Protein AF-A0A3N5Y5K2-F1 (afdb_monomer)

Nearest PDB structures (foldseek):
  6ek8-assembly1_A  TM=1.911E-01  e=9.505E+00  Yersinia enterocolitica

Structure (mmCIF, N/CA/C/O backbone):
data_AF-A0A3N5Y5K2-F1
#
_entry.id   AF-A0A3N5Y5K2-F1
#
loop_
_atom_site.group_PDB
_atom_site.id
_atom_site.type_symbol
_atom_site.label_atom_id
_atom_site.label_alt_id
_atom_site.label_comp_id
_atom_site.label_asym_id
_atom_site.label_entity_id
_atom_site.label_seq_id
_atom_site.pdbx_PDB_ins_code
_atom_site.Cartn_x
_atom_site.Cartn_y
_atom_site.Cartn_z
_atom_site.occupancy
_atom_site.B_iso_or_equiv
_atom_site.auth_seq_id
_atom_site.auth_comp_id
_atom_site.auth_asym_id
_atom_site.auth_atom_id
_atom_site.pdbx_PDB_model_num
ATOM 1 N N . MET A 1 1 ? -14.346 -7.721 27.752 1.00 44.91 1 MET A N 1
ATOM 2 C CA . MET A 1 1 ? -15.231 -6.910 26.892 1.00 44.91 1 MET A CA 1
ATOM 3 C C . MET A 1 1 ? -14.423 -5.708 26.443 1.00 44.91 1 MET A C 1
ATOM 5 O O . MET A 1 1 ? -14.146 -4.860 27.272 1.00 44.91 1 MET A O 1
ATOM 9 N N . ALA A 1 2 ? -13.922 -5.696 25.207 1.00 53.50 2 ALA A N 1
ATOM 10 C CA . ALA A 1 2 ? -13.273 -4.501 24.673 1.00 53.50 2 ALA A CA 1
ATOM 11 C C . ALA A 1 2 ? -14.379 -3.522 24.269 1.00 53.50 2 ALA A C 1
ATOM 13 O O . ALA A 1 2 ? -15.251 -3.900 23.482 1.00 53.50 2 ALA A O 1
ATOM 14 N N . ASP A 1 3 ? -14.374 -2.317 24.837 1.00 63.34 3 ASP A N 1
ATOM 15 C CA . ASP A 1 3 ? -15.337 -1.277 24.486 1.00 63.34 3 ASP A CA 1
ATOM 16 C C . ASP A 1 3 ? -15.335 -1.061 22.972 1.00 63.34 3 ASP A C 1
ATOM 18 O O . ASP A 1 3 ? -14.293 -0.821 22.352 1.00 63.34 3 ASP A O 1
ATOM 22 N N . ARG A 1 4 ? -16.514 -1.186 22.354 1.00 74.06 4 ARG A N 1
ATOM 23 C CA . ARG A 1 4 ? -16.678 -0.887 20.932 1.00 74.06 4 ARG A CA 1
ATOM 24 C C . ARG A 1 4 ? -16.347 0.589 20.727 1.00 74.06 4 ARG A C 1
ATOM 26 O O . ARG A 1 4 ? -16.956 1.454 21.353 1.00 74.06 4 ARG A O 1
ATOM 33 N N . PHE A 1 5 ? -15.392 0.883 19.845 1.00 83.69 5 PHE A N 1
ATOM 34 C CA . PHE A 1 5 ? -15.130 2.259 19.437 1.00 83.69 5 PHE A CA 1
ATOM 35 C C . PHE A 1 5 ? -16.410 2.878 18.879 1.00 83.69 5 PHE A C 1
ATOM 37 O O . PHE A 1 5 ? -17.128 2.235 18.106 1.00 83.69 5 PHE A O 1
ATOM 44 N N . SER A 1 6 ? -16.663 4.144 19.215 1.00 94.12 6 SER A N 1
ATOM 45 C CA . SER A 1 6 ? -17.678 4.904 18.493 1.00 94.12 6 SER A CA 1
ATOM 46 C C . SER A 1 6 ? -17.302 4.984 17.001 1.00 94.12 6 SER A C 1
ATOM 48 O O . SER A 1 6 ? -16.109 5.044 16.678 1.00 94.12 6 SER A O 1
ATOM 50 N N . PRO A 1 7 ? -18.286 5.018 16.083 1.00 94.81 7 PRO A N 1
ATOM 51 C CA . PRO A 1 7 ? -18.058 5.174 14.642 1.00 94.81 7 PRO A CA 1
ATOM 52 C C . PRO A 1 7 ? -17.068 6.289 14.290 1.00 94.81 7 PRO A C 1
ATOM 54 O O . PRO A 1 7 ? -16.103 6.060 13.564 1.00 94.81 7 PRO A O 1
ATOM 57 N N . ALA A 1 8 ? -17.247 7.471 14.885 1.00 95.88 8 ALA A N 1
ATOM 58 C CA . ALA A 1 8 ? -16.375 8.618 14.658 1.00 95.88 8 ALA A CA 1
ATOM 59 C C . ALA A 1 8 ? -14.926 8.355 15.099 1.00 95.88 8 ALA A C 1
ATOM 61 O O . ALA A 1 8 ? -13.989 8.720 14.393 1.00 95.88 8 ALA A O 1
ATOM 62 N N . LYS A 1 9 ? -14.726 7.676 16.237 1.00 95.19 9 LYS A N 1
ATOM 63 C CA . LYS A 1 9 ? -13.387 7.339 16.736 1.00 95.19 9 LYS A CA 1
ATOM 64 C C . LYS A 1 9 ? -12.699 6.308 15.838 1.00 95.19 9 LYS A C 1
ATOM 66 O O . LYS A 1 9 ? -11.509 6.450 15.575 1.00 95.19 9 LYS A O 1
ATOM 71 N N . ALA A 1 10 ? -13.431 5.309 15.344 1.00 95.38 10 ALA A N 1
ATOM 72 C CA . ALA A 1 10 ? -12.884 4.300 14.437 1.00 95.38 10 ALA A CA 1
ATOM 73 C C . ALA A 1 10 ? -12.431 4.908 13.098 1.00 95.38 10 ALA A C 1
ATOM 75 O O . ALA A 1 10 ? -11.315 4.646 12.645 1.00 95.38 10 ALA A O 1
ATOM 76 N N . ILE A 1 11 ? -13.265 5.768 12.506 1.00 95.50 11 ILE A N 1
ATOM 77 C CA . ILE A 1 11 ? -12.933 6.506 11.280 1.00 95.50 11 ILE A CA 1
ATOM 78 C C . ILE A 1 11 ? -11.746 7.440 11.532 1.00 95.50 11 ILE A C 1
ATOM 80 O O . ILE A 1 11 ? -10.772 7.404 10.785 1.00 95.50 11 ILE A O 1
ATOM 84 N N . GLY A 1 12 ? -11.789 8.219 12.617 1.00 96.88 12 GLY A N 1
ATOM 85 C CA . GLY A 1 12 ? -10.739 9.173 12.966 1.00 96.88 12 GLY A CA 1
ATOM 86 C C . GLY A 1 12 ? -9.365 8.520 13.107 1.00 96.88 12 GLY A C 1
ATOM 87 O O . GLY A 1 12 ? -8.403 9.000 12.516 1.00 96.88 12 GLY A O 1
ATOM 88 N N . TRP A 1 13 ? -9.269 7.388 13.812 1.00 97.12 13 TRP A N 1
ATOM 89 C CA . TRP A 1 13 ? -8.002 6.659 13.935 1.00 97.12 13 TRP A CA 1
ATOM 90 C C . TRP A 1 13 ? -7.542 6.012 12.632 1.00 97.12 13 TRP A C 1
ATOM 92 O O . TRP A 1 13 ? -6.341 5.973 12.380 1.00 97.12 13 TRP A O 1
ATOM 102 N N . SER A 1 14 ? -8.471 5.547 11.795 1.00 96.75 14 SER A N 1
ATOM 103 C CA . SER A 1 14 ? -8.143 4.980 10.483 1.00 96.75 14 SER A CA 1
ATOM 104 C C . SER A 1 14 ? -7.543 6.039 9.556 1.00 96.75 14 SER A C 1
ATOM 106 O O . SER A 1 14 ? -6.484 5.820 8.975 1.00 96.75 14 SER A O 1
ATOM 108 N N . ILE A 1 15 ? -8.167 7.220 9.489 1.00 96.88 15 ILE A N 1
ATOM 109 C CA . ILE A 1 15 ? -7.663 8.361 8.713 1.00 96.88 15 ILE A CA 1
ATOM 110 C C . ILE A 1 15 ? -6.326 8.841 9.281 1.00 96.88 15 ILE A C 1
ATOM 112 O O . ILE A 1 15 ? -5.367 8.998 8.530 1.00 96.88 15 ILE A O 1
ATOM 116 N N . ALA A 1 16 ? -6.241 9.039 10.601 1.00 98.00 16 ALA A N 1
ATOM 117 C CA . ALA A 1 16 ? -5.016 9.496 11.249 1.00 98.00 16 ALA A CA 1
ATOM 118 C C . ALA A 1 16 ? -3.846 8.547 10.969 1.00 98.00 16 ALA A C 1
ATOM 120 O O . ALA A 1 16 ? -2.759 9.007 10.637 1.00 98.00 16 ALA A O 1
ATOM 121 N N . PHE A 1 17 ? -4.073 7.233 11.044 1.00 98.19 17 PHE A N 1
ATOM 122 C CA . PHE A 1 17 ? -3.065 6.232 10.716 1.00 98.19 17 PHE A CA 1
ATOM 123 C C . PHE A 1 17 ? -2.548 6.390 9.281 1.00 98.19 17 PHE A C 1
ATOM 125 O O . PHE A 1 17 ? -1.343 6.531 9.090 1.00 98.19 17 PHE A O 1
ATOM 132 N N . VAL A 1 18 ? -3.443 6.424 8.287 1.00 97.38 18 VAL A N 1
ATOM 133 C CA . VAL A 1 18 ? -3.057 6.534 6.870 1.00 97.38 18 VAL A CA 1
ATOM 134 C C . VAL A 1 18 ? -2.307 7.837 6.603 1.00 97.38 18 VAL A C 1
ATOM 136 O O . VAL A 1 18 ? -1.222 7.816 6.028 1.00 97.38 18 VAL A O 1
ATOM 139 N N . VAL A 1 19 ? -2.837 8.970 7.071 1.00 98.00 19 VAL A N 1
ATOM 140 C CA . VAL A 1 19 ? -2.217 10.287 6.866 1.00 98.00 19 VAL A CA 1
ATOM 141 C C . VAL A 1 19 ? -0.825 10.341 7.489 1.00 98.00 19 VAL A C 1
ATOM 143 O O . VAL A 1 19 ? 0.121 10.772 6.834 1.00 98.00 19 VAL A O 1
ATOM 146 N N . LEU A 1 20 ? -0.671 9.877 8.731 1.00 98.44 20 LEU A N 1
ATOM 147 C CA . LEU A 1 20 ? 0.618 9.899 9.421 1.00 98.44 20 LEU A CA 1
ATOM 148 C C . LEU A 1 20 ? 1.650 8.996 8.741 1.00 98.44 20 LEU A C 1
ATOM 150 O O . LEU A 1 20 ? 2.805 9.400 8.594 1.00 98.44 20 LEU A O 1
ATOM 154 N N . VAL A 1 21 ? 1.235 7.812 8.279 1.00 98.44 21 VAL A N 1
ATOM 155 C CA . VAL A 1 21 ? 2.097 6.927 7.487 1.00 98.44 21 VAL A CA 1
ATOM 156 C C . VAL A 1 21 ? 2.556 7.624 6.211 1.00 98.44 21 VAL A C 1
ATOM 158 O O . VAL A 1 21 ? 3.757 7.643 5.949 1.00 98.44 21 VAL A O 1
ATOM 161 N N . LEU A 1 22 ? 1.643 8.205 5.428 1.00 97.75 22 LEU A N 1
ATOM 162 C CA . LEU A 1 22 ? 1.981 8.849 4.154 1.00 97.75 22 LEU A CA 1
ATOM 163 C C . LEU A 1 22 ? 2.903 10.058 4.351 1.00 97.75 22 LEU A C 1
ATOM 165 O O . LEU A 1 22 ? 3.886 10.205 3.625 1.00 97.75 22 LEU A O 1
ATOM 169 N N . VAL A 1 23 ? 2.641 10.885 5.367 1.00 98.44 23 VAL A N 1
ATOM 170 C CA . VAL A 1 23 ? 3.494 12.033 5.709 1.00 98.44 23 VAL A CA 1
ATOM 171 C C . VAL A 1 23 ? 4.902 11.570 6.072 1.00 98.44 23 VAL A C 1
ATOM 173 O O . VAL A 1 23 ? 5.873 12.066 5.503 1.00 98.44 23 VAL A O 1
ATOM 176 N N . LEU A 1 24 ? 5.037 10.600 6.981 1.00 98.62 24 LEU A N 1
ATOM 177 C CA . LEU A 1 24 ? 6.354 10.110 7.387 1.00 98.62 24 LEU A CA 1
ATOM 178 C C . LEU A 1 24 ? 7.086 9.407 6.237 1.00 98.62 24 LEU A C 1
ATOM 180 O O . LEU A 1 24 ? 8.290 9.592 6.081 1.00 98.62 24 LEU A O 1
ATOM 184 N N . THR A 1 25 ? 6.358 8.675 5.392 1.00 98.44 25 THR A N 1
ATOM 185 C CA . THR A 1 25 ? 6.900 8.052 4.177 1.00 98.44 25 THR A CA 1
ATOM 186 C C . THR A 1 25 ? 7.506 9.105 3.261 1.00 98.44 25 THR A C 1
ATOM 188 O O . THR A 1 25 ? 8.655 8.962 2.850 1.00 98.44 25 THR A O 1
ATOM 191 N N . GLY A 1 26 ? 6.770 10.191 2.997 1.00 97.88 26 GLY A N 1
ATOM 192 C CA . GLY A 1 26 ? 7.252 11.313 2.197 1.00 97.88 26 GLY A CA 1
ATOM 193 C C . GLY A 1 26 ? 8.500 11.959 2.798 1.00 97.88 26 GLY A C 1
ATOM 194 O O . GLY A 1 26 ? 9.469 12.188 2.080 1.00 97.88 26 GLY A O 1
ATOM 195 N N . LEU A 1 27 ? 8.522 12.182 4.116 1.00 98.44 27 LEU A N 1
ATOM 196 C CA . LEU A 1 27 ? 9.682 12.750 4.814 1.00 98.44 27 LEU A CA 1
ATOM 197 C C . LEU A 1 27 ? 10.920 11.847 4.726 1.00 98.44 27 LEU A C 1
ATOM 199 O O . LEU A 1 27 ? 12.007 12.336 4.420 1.00 98.44 27 LEU A O 1
ATOM 203 N N . ILE A 1 28 ? 10.767 10.541 4.960 1.00 98.50 28 ILE A N 1
ATOM 204 C CA . ILE A 1 28 ? 11.867 9.569 4.880 1.00 98.50 28 ILE A CA 1
ATOM 205 C C . ILE A 1 28 ? 12.372 9.464 3.439 1.00 98.50 28 ILE A C 1
ATOM 207 O O . ILE A 1 28 ? 13.570 9.611 3.200 1.00 98.50 28 ILE A O 1
ATOM 211 N N . ALA A 1 29 ? 11.478 9.240 2.474 1.00 98.12 29 ALA A N 1
ATOM 212 C CA . ALA A 1 29 ? 11.850 9.077 1.072 1.00 98.12 29 ALA A CA 1
ATOM 213 C C . ALA A 1 29 ? 12.530 10.339 0.524 1.00 98.12 29 ALA A C 1
ATOM 215 O O . ALA A 1 29 ? 13.581 10.243 -0.107 1.00 98.12 29 ALA A O 1
ATOM 216 N N . PHE A 1 30 ? 11.990 11.525 0.821 1.00 98.25 30 PHE A N 1
ATOM 217 C CA . PHE A 1 30 ? 12.588 12.796 0.418 1.00 98.25 30 PHE A CA 1
ATOM 218 C C . PHE A 1 30 ? 13.944 13.034 1.088 1.00 98.25 30 PHE A C 1
ATOM 220 O O . PHE A 1 30 ? 14.910 13.380 0.409 1.00 98.25 30 PHE A O 1
ATOM 227 N N . GLY A 1 31 ? 14.046 12.792 2.399 1.00 98.06 31 GLY A N 1
ATOM 228 C CA . GLY A 1 31 ? 15.297 12.929 3.145 1.00 98.06 31 GLY A CA 1
ATOM 229 C C . GLY A 1 31 ? 16.409 12.016 2.622 1.00 98.06 31 GLY A C 1
ATOM 230 O O . GLY A 1 31 ? 17.560 12.438 2.554 1.00 98.06 31 GLY A O 1
ATOM 231 N N . LEU A 1 32 ? 16.066 10.797 2.194 1.00 97.81 32 LEU A N 1
ATOM 232 C CA . LEU A 1 32 ? 17.011 9.843 1.602 1.00 97.81 32 LEU A CA 1
ATOM 233 C C . LEU A 1 32 ? 17.334 10.146 0.131 1.00 97.81 32 LEU A C 1
ATOM 235 O O . LEU A 1 32 ? 18.457 9.905 -0.306 1.00 97.81 32 LEU A O 1
ATOM 239 N N . ALA A 1 33 ? 16.391 10.700 -0.635 1.00 97.44 33 ALA A N 1
ATOM 240 C CA . ALA A 1 33 ? 16.610 11.082 -2.031 1.00 97.44 33 ALA A CA 1
ATOM 241 C C . ALA A 1 33 ? 17.476 12.346 -2.175 1.00 97.44 33 ALA A C 1
ATOM 243 O O . ALA A 1 33 ? 18.210 12.495 -3.156 1.00 97.44 33 ALA A O 1
ATOM 244 N N . LEU A 1 34 ? 17.418 13.260 -1.205 1.00 98.06 34 LEU A N 1
ATOM 245 C CA . LEU A 1 34 ? 18.146 14.528 -1.235 1.00 98.06 34 LEU A CA 1
ATOM 246 C C . LEU A 1 34 ? 19.675 14.377 -1.399 1.00 98.06 34 LEU A C 1
ATOM 248 O O . LEU A 1 34 ? 20.213 14.995 -2.319 1.00 98.06 34 LEU A O 1
ATOM 252 N N . PRO A 1 35 ? 20.397 13.559 -0.604 1.00 97.31 35 PRO A N 1
ATOM 253 C CA . PRO A 1 35 ? 21.842 13.390 -0.778 1.00 97.31 35 PRO A CA 1
ATOM 254 C C . PRO A 1 35 ? 22.222 12.689 -2.090 1.00 97.31 35 PRO A C 1
ATOM 256 O O . PRO A 1 35 ? 23.316 12.910 -2.596 1.00 97.31 35 PRO A O 1
ATOM 259 N N . VAL A 1 36 ? 21.331 11.867 -2.656 1.00 95.00 36 VAL A N 1
ATOM 260 C CA . VAL A 1 36 ? 21.580 11.134 -3.910 1.00 95.00 36 VAL A CA 1
ATOM 261 C C . VAL A 1 36 ? 21.420 12.040 -5.131 1.00 95.00 36 VAL A C 1
ATOM 263 O O . VAL A 1 36 ? 22.155 11.917 -6.105 1.00 95.00 36 VAL A O 1
ATOM 266 N N . THR A 1 37 ? 20.454 12.956 -5.083 1.00 96.44 37 THR A N 1
ATOM 267 C CA . THR A 1 37 ? 20.098 13.828 -6.215 1.00 96.44 37 THR A CA 1
ATOM 268 C C . THR A 1 37 ? 20.720 15.225 -6.141 1.00 96.44 37 THR A C 1
ATOM 270 O O . THR A 1 37 ? 20.710 15.957 -7.129 1.00 96.44 37 THR A O 1
ATOM 273 N N . GLY A 1 38 ? 21.251 15.619 -4.980 1.00 96.62 38 GLY A N 1
ATOM 274 C CA . GLY A 1 38 ? 21.980 16.872 -4.772 1.00 96.62 38 GLY A CA 1
ATOM 275 C C . GLY A 1 38 ? 21.113 18.132 -4.651 1.00 96.62 38 GLY A C 1
ATOM 276 O O . GLY A 1 38 ? 21.640 19.195 -4.333 1.00 96.62 38 GLY A O 1
ATOM 277 N N . SER A 1 39 ? 19.795 18.056 -4.873 1.00 97.69 39 SER A N 1
ATOM 278 C CA . SER A 1 39 ? 18.886 19.194 -4.679 1.00 97.69 39 SER A CA 1
ATOM 279 C C . SER A 1 39 ? 17.450 18.761 -4.389 1.00 97.69 39 SER A C 1
ATOM 281 O O . SER A 1 39 ? 17.013 17.689 -4.799 1.00 97.69 39 SER A O 1
ATOM 283 N N . ALA A 1 40 ? 16.685 19.630 -3.723 1.00 97.50 40 ALA A N 1
ATOM 284 C CA . ALA A 1 40 ? 15.278 19.384 -3.403 1.00 97.50 40 ALA A CA 1
ATOM 285 C C . ALA A 1 40 ? 14.403 19.181 -4.654 1.00 97.50 40 ALA A C 1
ATOM 287 O O . ALA A 1 40 ? 13.561 18.284 -4.686 1.00 97.50 40 ALA A O 1
ATOM 288 N N . ALA A 1 41 ? 14.625 19.989 -5.697 1.00 97.62 41 ALA A N 1
ATOM 289 C CA . ALA A 1 41 ? 13.880 19.889 -6.950 1.00 97.62 41 ALA A CA 1
ATOM 290 C C . ALA A 1 41 ? 14.167 18.563 -7.674 1.00 97.62 41 ALA A C 1
ATOM 292 O O . ALA A 1 41 ? 13.237 17.891 -8.117 1.00 97.62 41 ALA A O 1
ATOM 293 N N . ALA A 1 42 ? 15.438 18.148 -7.732 1.00 97.12 42 ALA A N 1
ATOM 294 C CA . ALA A 1 42 ? 15.820 16.873 -8.333 1.00 97.12 42 ALA A CA 1
ATOM 295 C C . ALA A 1 42 ? 15.301 15.673 -7.524 1.00 97.12 42 ALA A C 1
ATOM 297 O O . ALA A 1 42 ? 14.800 14.722 -8.118 1.00 97.12 42 ALA A O 1
ATOM 298 N N . ALA A 1 43 ? 15.345 15.735 -6.188 1.00 97.38 43 ALA A N 1
ATOM 299 C CA . ALA A 1 43 ? 14.792 14.700 -5.314 1.00 97.38 43 ALA A CA 1
ATOM 300 C C . ALA A 1 43 ? 13.289 14.509 -5.550 1.00 97.38 43 ALA A C 1
ATOM 302 O O . ALA A 1 43 ? 12.827 13.386 -5.742 1.00 97.38 43 ALA A O 1
ATOM 303 N N . SER A 1 44 ? 12.532 15.610 -5.581 1.00 97.12 44 SER A N 1
ATOM 304 C CA . SER A 1 44 ? 11.092 15.580 -5.843 1.00 97.12 44 SER 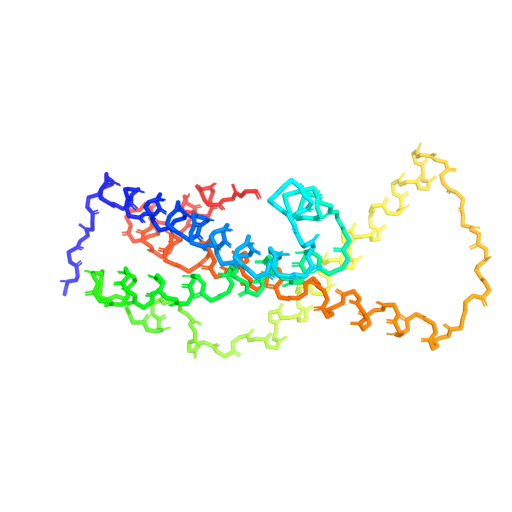A CA 1
ATOM 305 C C . SER A 1 44 ? 10.778 15.042 -7.240 1.00 97.12 44 SER A C 1
ATOM 307 O O . SER A 1 44 ? 9.913 14.178 -7.367 1.00 97.12 44 SER A O 1
ATOM 309 N N . GLY A 1 45 ? 11.502 15.494 -8.270 1.00 97.38 45 GLY A N 1
ATOM 310 C CA . GLY A 1 45 ? 11.325 15.002 -9.637 1.00 97.38 45 GLY A CA 1
ATOM 311 C C . GLY A 1 45 ? 11.643 13.512 -9.778 1.00 97.38 45 GLY A C 1
ATOM 312 O O . GLY A 1 45 ? 10.892 12.780 -10.415 1.00 97.38 45 GLY A O 1
ATOM 313 N N . TRP A 1 46 ? 12.715 13.042 -9.136 1.00 97.12 46 TRP A N 1
ATOM 314 C CA . TRP A 1 46 ? 13.100 11.631 -9.144 1.00 97.12 46 TRP A CA 1
ATOM 315 C C . TRP A 1 46 ? 12.071 10.750 -8.424 1.00 97.12 46 TRP A C 1
ATOM 317 O O . TRP A 1 46 ? 11.676 9.720 -8.965 1.00 97.12 46 TRP A O 1
ATOM 327 N N . LEU A 1 47 ? 11.579 11.174 -7.253 1.00 97.00 47 LEU A N 1
ATOM 328 C CA . LEU A 1 47 ? 10.534 10.461 -6.506 1.00 97.00 47 LEU A CA 1
ATOM 329 C C . LEU A 1 47 ? 9.186 10.415 -7.238 1.00 97.00 47 LEU A C 1
ATOM 331 O O . LEU A 1 47 ? 8.444 9.451 -7.073 1.00 97.00 47 LEU A O 1
ATOM 335 N N . GLY A 1 48 ? 8.879 11.427 -8.054 1.00 95.44 48 GLY A N 1
ATOM 336 C CA . GLY A 1 48 ? 7.683 11.443 -8.900 1.00 95.44 48 GLY A CA 1
ATOM 337 C C . GLY A 1 48 ? 7.747 10.487 -10.098 1.00 95.44 48 GLY A C 1
ATOM 338 O O . GLY A 1 48 ? 6.741 10.297 -10.777 1.00 95.44 48 GLY A O 1
ATOM 339 N N . GLY A 1 49 ? 8.910 9.893 -10.379 1.00 92.88 49 GLY A N 1
ATOM 340 C CA . GLY A 1 49 ? 9.077 8.916 -11.450 1.00 92.88 49 GLY A CA 1
ATOM 341 C C . GLY A 1 49 ? 8.582 7.515 -11.074 1.00 92.88 49 GLY A C 1
ATOM 342 O O . GLY A 1 49 ? 8.630 7.104 -9.919 1.00 92.88 49 GLY A O 1
ATOM 343 N N . SER A 1 50 ? 8.190 6.730 -12.079 1.00 89.31 50 SER A N 1
ATOM 344 C CA . SER A 1 50 ? 7.771 5.323 -11.942 1.00 89.31 50 SER A CA 1
ATOM 345 C C . SER A 1 50 ? 8.925 4.315 -12.085 1.00 89.31 50 SER A C 1
ATOM 347 O O . SER A 1 50 ? 8.708 3.132 -12.341 1.00 89.31 50 SER A O 1
ATOM 349 N N . GLY A 1 51 ? 10.172 4.778 -11.951 1.00 93.31 51 GLY A N 1
ATOM 350 C CA . GLY A 1 51 ? 11.352 3.925 -12.073 1.00 93.31 51 GLY A CA 1
ATOM 351 C C . GLY A 1 51 ? 11.522 2.957 -10.887 1.00 93.31 51 GLY A C 1
ATOM 352 O O . GLY A 1 51 ? 11.036 3.239 -9.789 1.00 93.31 51 GLY A O 1
ATOM 353 N N . PRO A 1 52 ? 12.289 1.860 -11.048 1.00 93.56 52 PRO A N 1
ATOM 354 C CA . PRO A 1 52 ? 12.515 0.876 -9.983 1.00 93.56 52 PRO A CA 1
ATOM 355 C C . PRO A 1 52 ? 13.080 1.468 -8.685 1.00 93.56 52 PRO A C 1
ATOM 357 O O . PRO A 1 52 ? 12.640 1.109 -7.597 1.00 93.56 52 PRO A O 1
ATOM 360 N N . GLY A 1 53 ? 14.041 2.395 -8.796 1.00 95.19 53 GLY A N 1
ATOM 361 C CA . GLY A 1 53 ? 14.686 3.041 -7.647 1.00 95.19 53 GLY A CA 1
ATOM 362 C C . GLY A 1 53 ? 13.709 3.849 -6.780 1.00 95.19 53 GLY A C 1
ATOM 363 O O . GLY A 1 53 ? 13.583 3.547 -5.591 1.00 95.19 53 GLY A O 1
ATOM 364 N N . PRO A 1 54 ? 12.989 4.834 -7.354 1.00 95.44 54 PRO A N 1
ATOM 365 C CA . PRO A 1 54 ? 11.951 5.581 -6.647 1.00 95.44 54 PRO A CA 1
ATOM 366 C C . PRO A 1 54 ? 10.873 4.698 -6.017 1.00 95.44 54 PRO A C 1
ATOM 368 O O . PRO A 1 54 ? 10.502 4.930 -4.867 1.00 95.44 54 PRO A O 1
ATOM 371 N N . VAL A 1 55 ? 10.384 3.683 -6.740 1.00 95.69 55 VAL A N 1
ATOM 372 C CA . VAL A 1 55 ? 9.340 2.772 -6.243 1.00 95.69 55 VAL A CA 1
ATOM 373 C C . VAL A 1 55 ? 9.843 1.978 -5.042 1.00 95.69 55 VAL A C 1
ATOM 375 O O . VAL A 1 55 ? 9.164 1.920 -4.016 1.00 95.69 55 VAL A O 1
ATOM 378 N N . LEU A 1 56 ? 11.050 1.413 -5.127 1.00 96.38 56 LEU A N 1
ATOM 379 C CA . LEU A 1 56 ? 11.628 0.636 -4.035 1.00 96.38 56 LEU A CA 1
ATOM 380 C C . LEU A 1 56 ? 11.861 1.504 -2.794 1.00 96.38 56 LEU A C 1
ATOM 382 O O . LEU A 1 56 ? 11.487 1.104 -1.693 1.00 96.38 56 LEU A O 1
ATOM 386 N N . LEU A 1 57 ? 12.418 2.710 -2.956 1.00 97.06 57 LEU A N 1
ATOM 387 C CA . LEU A 1 57 ? 12.641 3.621 -1.832 1.00 97.06 57 LEU A CA 1
ATOM 388 C C . LEU A 1 57 ? 11.327 4.008 -1.146 1.00 97.06 57 LEU A C 1
ATOM 390 O O . LEU A 1 57 ? 11.237 3.935 0.079 1.00 97.06 57 LEU A O 1
ATOM 394 N N . GLN A 1 58 ? 10.310 4.392 -1.922 1.00 97.25 58 GLN A N 1
ATOM 395 C CA . GLN A 1 58 ? 8.997 4.761 -1.388 1.00 97.25 58 GLN A CA 1
ATOM 396 C C . GLN A 1 58 ? 8.338 3.587 -0.663 1.00 97.25 58 GLN A C 1
ATOM 398 O O . GLN A 1 58 ? 7.830 3.756 0.442 1.00 97.25 58 GLN A O 1
ATOM 403 N N . SER A 1 59 ? 8.428 2.384 -1.228 1.00 96.94 59 SER A N 1
ATOM 404 C CA . SER A 1 59 ? 7.874 1.171 -0.624 1.00 96.94 59 SER A CA 1
ATOM 405 C C . SER A 1 59 ? 8.548 0.833 0.705 1.00 96.94 59 SER A C 1
ATOM 407 O O . SER A 1 59 ? 7.873 0.552 1.693 1.00 96.94 59 SER A O 1
ATOM 409 N N . LEU A 1 60 ? 9.880 0.917 0.773 1.00 97.88 60 LEU A N 1
ATOM 410 C CA . LEU A 1 60 ? 10.630 0.680 2.010 1.00 97.88 60 LEU A CA 1
ATOM 411 C C . LEU A 1 60 ? 10.344 1.757 3.065 1.00 97.88 60 LEU A C 1
ATOM 413 O O . LEU A 1 60 ? 10.127 1.430 4.233 1.00 97.88 60 LEU A O 1
ATOM 417 N N . ALA A 1 61 ? 10.284 3.030 2.668 1.00 98.19 61 ALA A N 1
ATOM 418 C CA . ALA A 1 61 ? 9.896 4.123 3.557 1.00 98.19 61 ALA A CA 1
ATOM 419 C C . ALA A 1 61 ? 8.466 3.937 4.097 1.00 98.19 61 ALA A C 1
ATOM 421 O O . ALA A 1 61 ? 8.212 4.195 5.279 1.00 98.19 61 ALA A O 1
ATOM 422 N N . MET A 1 62 ? 7.552 3.426 3.267 1.00 98.31 62 MET A N 1
ATOM 423 C CA . MET A 1 62 ? 6.179 3.120 3.660 1.00 98.31 62 MET A CA 1
ATOM 424 C C . MET A 1 62 ? 6.111 1.934 4.617 1.00 98.31 62 MET A C 1
ATOM 426 O O . MET A 1 62 ? 5.400 2.012 5.617 1.00 98.31 62 MET A O 1
ATOM 430 N N . LEU A 1 63 ? 6.898 0.875 4.404 1.00 98.00 63 LEU A N 1
ATOM 431 C CA . LEU A 1 63 ? 7.016 -0.241 5.353 1.00 98.00 63 LEU A CA 1
ATOM 432 C C . LEU A 1 63 ? 7.540 0.216 6.719 1.00 98.00 63 LEU A C 1
ATOM 434 O O . LEU A 1 63 ? 6.996 -0.167 7.752 1.00 98.00 63 LEU A O 1
ATOM 438 N N . LEU A 1 64 ? 8.561 1.074 6.748 1.00 98.25 64 LEU A N 1
ATOM 439 C CA . LEU A 1 64 ? 9.088 1.621 8.002 1.00 98.25 64 LEU A CA 1
ATOM 440 C C . LEU A 1 64 ? 8.045 2.482 8.725 1.00 98.25 64 LEU A C 1
ATOM 442 O O . LEU A 1 64 ? 7.833 2.333 9.931 1.00 98.25 64 LEU A O 1
ATOM 446 N N . SER A 1 65 ? 7.356 3.348 7.982 1.00 98.44 65 SER A N 1
ATOM 447 C CA . SER A 1 65 ? 6.326 4.235 8.527 1.00 98.44 65 SER A CA 1
ATOM 448 C C . SER A 1 65 ? 5.121 3.450 9.047 1.00 98.44 65 SER A C 1
ATOM 450 O O . SER A 1 65 ? 4.661 3.678 10.168 1.00 98.44 65 SER A O 1
ATOM 452 N N . THR A 1 66 ? 4.634 2.477 8.274 1.00 97.50 66 THR A N 1
ATOM 453 C CA . THR A 1 66 ? 3.541 1.587 8.687 1.00 97.50 66 THR A CA 1
ATOM 454 C C . THR A 1 66 ? 3.921 0.742 9.893 1.00 97.50 66 THR A C 1
ATOM 456 O O . THR A 1 66 ? 3.104 0.621 10.804 1.00 97.50 66 THR A O 1
ATOM 459 N N . ALA A 1 67 ? 5.140 0.201 9.969 1.00 96.94 67 ALA A N 1
ATOM 460 C CA . ALA A 1 67 ? 5.604 -0.546 11.137 1.00 96.94 67 ALA A CA 1
ATOM 461 C C . ALA A 1 67 ? 5.585 0.324 12.404 1.00 96.94 67 ALA A C 1
ATOM 463 O O . ALA A 1 67 ? 5.033 -0.087 13.431 1.00 96.94 67 ALA A O 1
ATOM 464 N N . LEU A 1 68 ? 6.109 1.552 12.316 1.00 98.31 68 LEU A N 1
ATOM 465 C CA . LEU A 1 68 ? 6.121 2.499 13.430 1.00 98.31 68 LEU A CA 1
ATOM 466 C C . LEU A 1 68 ? 4.703 2.837 13.904 1.00 98.31 68 LEU A C 1
ATOM 468 O O . LEU A 1 68 ? 4.412 2.726 15.096 1.00 98.31 68 LEU A O 1
ATOM 472 N N . PHE A 1 69 ? 3.805 3.225 12.996 1.00 98.31 69 PHE A N 1
ATOM 473 C CA . PHE A 1 69 ? 2.444 3.608 13.378 1.00 98.31 69 PHE A CA 1
ATOM 474 C C . PHE A 1 69 ? 1.563 2.412 13.736 1.00 98.31 69 PHE A C 1
ATOM 476 O O . PHE A 1 69 ? 0.645 2.558 14.543 1.00 98.31 69 PHE A O 1
ATOM 483 N N . THR A 1 70 ? 1.854 1.214 13.229 1.00 97.62 70 THR A N 1
ATOM 484 C CA . THR A 1 70 ? 1.186 -0.016 13.681 1.00 97.62 70 THR A CA 1
ATOM 485 C C . THR A 1 70 ? 1.531 -0.287 15.136 1.00 97.62 70 THR A C 1
ATOM 487 O O . THR A 1 70 ? 0.641 -0.559 15.943 1.00 97.62 70 THR A O 1
ATOM 490 N N . TRP A 1 71 ? 2.804 -0.143 15.506 1.00 97.88 71 TRP A N 1
ATOM 491 C CA . TRP A 1 71 ? 3.226 -0.245 16.896 1.00 97.88 71 TRP A CA 1
ATOM 492 C C . TRP A 1 71 ? 2.627 0.876 17.758 1.00 97.88 71 TRP A C 1
ATOM 494 O O . TRP A 1 71 ? 2.023 0.599 18.794 1.00 97.88 71 TRP A O 1
ATOM 504 N N . LEU A 1 72 ? 2.741 2.135 17.331 1.00 98.25 72 LEU A N 1
ATOM 505 C CA . LEU A 1 72 ? 2.312 3.287 18.126 1.00 98.25 72 LEU A CA 1
ATOM 506 C C . LEU A 1 72 ? 0.785 3.379 18.236 1.00 98.25 72 LEU A C 1
ATOM 508 O O . LEU A 1 72 ? 0.232 3.335 19.329 1.00 98.25 72 LEU A O 1
ATOM 512 N N . ILE A 1 73 ? 0.079 3.496 17.115 1.00 97.62 73 ILE A N 1
ATOM 513 C CA . ILE A 1 73 ? -1.376 3.674 17.117 1.00 97.62 73 ILE A CA 1
ATOM 514 C C . ILE A 1 73 ? -2.056 2.334 17.379 1.00 97.62 73 ILE A C 1
ATOM 516 O O . ILE A 1 73 ? -2.852 2.222 18.307 1.00 97.62 73 ILE A O 1
ATOM 520 N N . GLY A 1 74 ? -1.717 1.305 16.601 1.00 96.62 74 GLY A N 1
ATOM 521 C CA . GLY A 1 74 ? -2.351 -0.007 16.714 1.00 96.62 74 GLY A CA 1
ATOM 522 C C . GLY A 1 74 ? -2.130 -0.639 18.087 1.00 96.62 74 GLY A C 1
ATOM 523 O O . GLY A 1 74 ? -3.091 -0.911 18.803 1.00 96.62 74 GLY A O 1
ATOM 524 N N . MET A 1 75 ? -0.874 -0.846 18.484 1.00 96.50 75 MET A N 1
ATOM 525 C CA . MET A 1 75 ? -0.572 -1.597 19.707 1.00 96.50 75 MET A CA 1
ATOM 526 C C . MET A 1 75 ? -0.584 -0.731 20.970 1.00 96.50 75 MET A C 1
ATOM 528 O O . MET A 1 75 ? -1.146 -1.155 21.978 1.00 96.50 75 MET A O 1
ATOM 532 N N . ARG A 1 76 ? 0.024 0.466 20.960 1.00 97.50 76 ARG A N 1
ATOM 533 C CA . ARG A 1 76 ? 0.132 1.293 22.180 1.00 97.50 76 ARG A CA 1
ATOM 534 C C . ARG A 1 76 ? -1.131 2.089 22.486 1.00 97.50 76 ARG A C 1
ATOM 536 O O . ARG A 1 76 ? -1.537 2.115 23.642 1.00 97.50 76 ARG A O 1
ATOM 543 N N . VAL A 1 77 ? -1.744 2.728 21.491 1.00 96.81 77 VAL A N 1
ATOM 544 C CA . VAL A 1 77 ? -2.926 3.583 21.712 1.00 96.81 77 VAL A CA 1
ATOM 545 C C . VAL A 1 77 ? -4.227 2.780 21.691 1.00 96.81 77 VAL A C 1
ATOM 547 O O . VAL A 1 77 ? -5.076 2.964 22.560 1.00 96.81 77 VAL A O 1
ATOM 550 N N . LEU A 1 78 ? -4.400 1.891 20.709 1.00 95.12 78 LEU A N 1
ATOM 551 C CA . LEU A 1 78 ? -5.639 1.126 20.519 1.00 95.12 78 LEU A CA 1
ATOM 552 C C . LEU A 1 78 ? -5.621 -0.252 21.197 1.00 95.12 78 LEU A C 1
ATOM 554 O O . LEU A 1 78 ? -6.657 -0.919 21.235 1.00 95.12 78 LEU A O 1
ATOM 558 N N . GLY A 1 79 ? -4.474 -0.684 21.732 1.00 95.44 79 GLY A N 1
ATOM 559 C CA . GLY A 1 79 ? -4.342 -1.964 22.431 1.00 95.44 79 GLY A CA 1
ATOM 560 C C . GLY A 1 79 ? -4.539 -3.187 21.531 1.00 95.44 79 GLY A C 1
ATOM 561 O O . GLY A 1 79 ? -4.922 -4.247 22.023 1.00 95.44 79 GLY A O 1
ATOM 562 N N . LEU A 1 80 ? -4.332 -3.057 20.216 1.00 94.81 80 LEU A N 1
ATOM 563 C CA . LEU A 1 80 ? -4.422 -4.175 19.278 1.00 94.81 80 LEU A CA 1
ATOM 564 C C . LEU A 1 80 ? -3.250 -5.136 19.491 1.00 94.81 80 LEU A C 1
ATOM 566 O O . LEU A 1 80 ? -2.090 -4.732 19.586 1.00 94.81 80 LEU A O 1
ATOM 570 N N . SER A 1 81 ? -3.546 -6.429 19.529 1.00 94.50 81 SER A N 1
ATOM 571 C CA . SER A 1 81 ? -2.531 -7.475 19.539 1.00 94.50 81 SER A CA 1
ATOM 572 C C . SER A 1 81 ? -2.086 -7.838 18.117 1.00 94.50 81 SER A C 1
ATOM 574 O O . SER A 1 81 ? -2.783 -7.581 17.137 1.00 94.50 81 SER A O 1
ATOM 576 N N . LEU A 1 82 ? -0.951 -8.532 17.990 1.00 92.56 82 LEU A N 1
ATOM 577 C CA . LEU A 1 82 ? -0.524 -9.110 16.705 1.00 92.56 82 LEU A CA 1
ATOM 578 C C . LEU A 1 82 ? -1.530 -10.140 16.157 1.00 92.56 82 LEU A C 1
ATOM 580 O O . LEU A 1 82 ? -1.569 -10.380 14.954 1.00 92.56 82 LEU A O 1
ATOM 584 N N . GLY A 1 83 ? -2.330 -10.756 17.037 1.00 91.75 83 GLY A N 1
ATOM 585 C CA . GLY A 1 83 ? -3.426 -11.640 16.639 1.00 91.75 83 GLY A CA 1
ATOM 586 C C . GLY A 1 83 ? -4.592 -10.866 16.027 1.00 91.75 83 GLY A C 1
ATOM 587 O O . GLY A 1 83 ? -5.121 -11.285 15.006 1.00 91.75 83 GLY A O 1
ATOM 588 N N . ASP A 1 84 ? -4.929 -9.699 16.583 1.00 92.62 84 ASP A N 1
ATOM 589 C CA . ASP A 1 84 ? -5.965 -8.820 16.022 1.00 92.62 84 ASP A CA 1
ATOM 590 C C . ASP A 1 84 ? -5.593 -8.307 14.629 1.00 92.62 84 ASP A C 1
ATOM 592 O O . ASP A 1 84 ? -6.445 -8.230 13.749 1.00 92.62 84 ASP A O 1
ATOM 596 N N . LEU A 1 85 ? -4.308 -8.000 14.430 1.00 91.44 85 LEU A N 1
ATOM 597 C CA . LEU A 1 85 ? -3.728 -7.609 13.141 1.00 91.44 85 LEU A CA 1
ATOM 598 C C . LEU A 1 85 ? -3.472 -8.804 12.207 1.00 91.44 85 LEU A C 1
ATOM 600 O O . LEU A 1 85 ? -2.990 -8.622 11.095 1.00 91.44 85 LEU A O 1
ATOM 604 N N . ARG A 1 86 ? -3.784 -10.029 12.652 1.00 87.06 86 ARG A N 1
ATOM 605 C CA . ARG A 1 86 ? -3.649 -11.289 11.901 1.00 87.06 86 ARG A CA 1
ATOM 606 C C . ARG A 1 86 ? -2.223 -11.639 11.464 1.00 87.06 86 ARG A C 1
ATOM 608 O O . ARG A 1 86 ? -2.032 -12.548 10.665 1.00 87.06 86 ARG A O 1
ATOM 615 N N . TYR A 1 87 ? -1.205 -11.026 12.066 1.00 85.50 87 TYR A N 1
ATOM 616 C CA . TYR A 1 87 ? 0.206 -11.343 11.800 1.00 85.50 87 TYR A CA 1
ATOM 617 C C . TYR A 1 87 ? 0.650 -12.706 12.348 1.00 85.50 87 TYR A C 1
ATOM 619 O O . TYR A 1 87 ? 1.740 -13.172 12.034 1.00 85.50 87 TYR A O 1
ATOM 627 N N . ARG A 1 88 ? -0.171 -13.349 13.188 1.00 83.62 88 ARG A N 1
ATOM 628 C CA . ARG A 1 88 ? 0.101 -14.686 13.746 1.00 83.62 88 ARG A CA 1
ATOM 629 C C . ARG A 1 88 ? 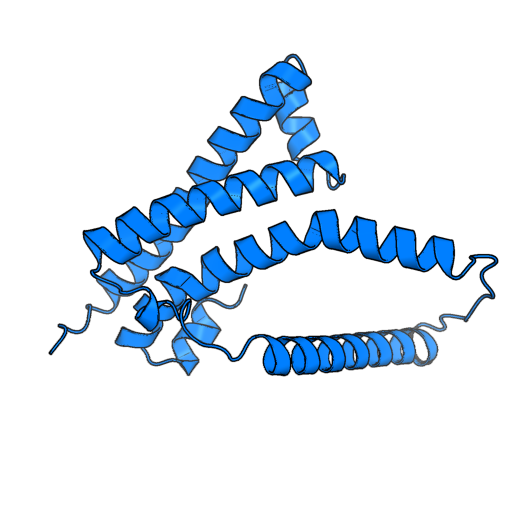-0.583 -15.831 12.990 1.00 83.62 88 ARG A C 1
ATOM 631 O O . ARG A 1 88 ? -0.359 -16.985 13.342 1.00 83.62 88 ARG A O 1
ATOM 638 N N . GLU A 1 89 ? -1.432 -15.547 12.004 1.00 75.06 89 GLU A N 1
ATOM 639 C CA . GLU A 1 89 ? -2.167 -16.592 11.281 1.00 75.06 89 GLU A CA 1
ATOM 640 C C . GLU A 1 89 ? -1.294 -17.255 10.194 1.00 75.06 89 GLU A C 1
ATOM 642 O O . GLU A 1 89 ? -0.578 -16.585 9.457 1.00 75.06 89 GLU A O 1
ATOM 647 N N . SER A 1 90 ? -1.367 -18.587 10.069 1.00 64.88 90 SER A N 1
ATOM 648 C CA . SER A 1 90 ? -0.490 -19.401 9.199 1.00 64.88 90 SER A CA 1
ATOM 649 C C . SER A 1 90 ? -1.080 -19.694 7.804 1.00 64.88 90 SER A C 1
ATOM 651 O O . SER A 1 90 ? -0.657 -20.607 7.101 1.00 64.88 90 SER A O 1
ATOM 653 N N . HIS A 1 91 ? -2.056 -18.911 7.340 1.00 73.31 91 HIS A N 1
ATOM 654 C CA . HIS A 1 91 ? -2.716 -19.150 6.045 1.00 73.31 91 HIS A CA 1
ATOM 655 C C . HIS A 1 91 ? -1.919 -18.648 4.823 1.00 73.31 91 HIS A C 1
ATOM 657 O O . HIS A 1 91 ? -2.481 -18.505 3.738 1.00 73.31 91 HIS A O 1
ATOM 663 N N . ALA A 1 92 ? -0.615 -18.401 4.979 1.00 74.50 92 ALA A N 1
ATOM 664 C CA . ALA A 1 92 ? 0.227 -17.793 3.952 1.00 74.50 92 ALA A CA 1
ATOM 665 C C . ALA A 1 92 ? 0.317 -18.640 2.672 1.00 74.50 92 ALA A C 1
ATOM 667 O O . ALA A 1 92 ? 0.133 -18.113 1.579 1.00 74.50 92 ALA A O 1
ATOM 668 N N . VAL A 1 93 ? 0.540 -19.955 2.792 1.00 80.12 93 VAL A N 1
ATOM 669 C CA . VAL A 1 93 ? 0.735 -20.831 1.621 1.00 80.12 93 VAL A CA 1
ATOM 670 C C . VAL A 1 93 ? -0.554 -21.009 0.802 1.00 80.12 93 VAL A C 1
ATOM 672 O O . VAL A 1 93 ? -0.518 -20.751 -0.403 1.00 80.12 93 VAL A O 1
ATOM 675 N N . PRO A 1 94 ? -1.710 -21.369 1.400 1.00 85.88 94 PRO A N 1
ATOM 676 C CA . PRO A 1 94 ? -2.959 -21.443 0.643 1.00 85.88 94 PRO A CA 1
ATOM 677 C C . PRO A 1 94 ? -3.388 -20.084 0.077 1.00 85.88 94 PRO A C 1
ATOM 679 O O . PRO A 1 94 ? -3.863 -20.017 -1.054 1.00 85.88 94 PRO A O 1
ATOM 682 N N . GLY A 1 95 ? -3.191 -18.999 0.837 1.00 85.19 95 GLY A N 1
ATOM 683 C CA . GLY A 1 95 ? -3.517 -17.642 0.396 1.00 85.19 95 GLY A CA 1
ATOM 684 C C . GLY A 1 95 ? -2.690 -17.207 -0.812 1.00 85.19 95 GLY A C 1
ATOM 685 O O . GLY A 1 95 ? -3.246 -16.681 -1.774 1.00 85.19 95 GLY A O 1
ATOM 686 N N . PHE A 1 96 ? -1.388 -17.497 -0.805 1.00 86.38 96 PHE A N 1
ATOM 687 C CA . PHE A 1 96 ? -0.502 -17.235 -1.936 1.00 86.38 96 PHE A CA 1
ATOM 688 C C . PHE A 1 96 ? -0.936 -18.003 -3.190 1.00 86.38 96 PHE A C 1
ATOM 690 O O . PHE A 1 96 ? -1.081 -17.403 -4.252 1.00 86.38 96 PHE A O 1
ATOM 697 N N . GLY A 1 97 ? -1.200 -19.309 -3.067 1.00 90.12 97 GLY A N 1
ATOM 698 C CA . GLY A 1 97 ? -1.632 -20.135 -4.198 1.00 90.12 97 GLY A CA 1
ATOM 699 C C . GLY A 1 97 ? -2.951 -19.655 -4.809 1.00 90.12 97 GLY A C 1
ATOM 700 O O . GLY A 1 97 ? -3.049 -19.500 -6.024 1.00 90.12 97 GLY A O 1
ATOM 701 N N . LEU A 1 98 ? -3.947 -19.350 -3.970 1.00 92.12 98 LEU A N 1
ATOM 702 C CA . LEU A 1 98 ? -5.225 -18.798 -4.428 1.00 92.12 98 LEU A CA 1
ATOM 703 C C . LEU A 1 98 ? -5.055 -17.425 -5.087 1.00 92.12 98 LEU A C 1
ATOM 705 O O . LEU A 1 98 ? -5.658 -17.181 -6.130 1.00 92.12 98 LEU A O 1
ATOM 709 N N . GLY A 1 99 ? -4.219 -16.554 -4.517 1.00 89.25 99 GLY A N 1
ATOM 710 C CA . GLY A 1 99 ? -3.908 -15.246 -5.092 1.00 89.25 99 GLY A CA 1
ATOM 711 C C . GLY A 1 99 ? -3.245 -15.356 -6.465 1.00 89.25 99 GLY A C 1
ATOM 712 O O . GLY A 1 99 ? -3.652 -14.667 -7.398 1.00 89.25 99 GLY A O 1
ATOM 713 N N . LEU A 1 100 ? -2.286 -16.275 -6.616 1.00 91.44 100 LEU A N 1
ATOM 714 C CA . LEU A 1 100 ? -1.612 -16.533 -7.888 1.00 91.44 100 LEU A CA 1
ATOM 715 C C . LEU A 1 100 ? -2.593 -17.038 -8.952 1.00 91.44 100 LEU A C 1
ATOM 717 O O . LEU A 1 100 ? -2.596 -16.530 -10.070 1.00 91.44 100 LEU A O 1
ATOM 721 N N . VAL A 1 101 ? -3.450 -18.002 -8.601 1.00 95.81 101 VAL A N 1
ATOM 722 C CA . VAL A 1 101 ? -4.465 -18.539 -9.521 1.00 95.81 101 VAL A CA 1
ATOM 723 C C . VAL A 1 101 ? -5.461 -17.454 -9.920 1.00 95.81 101 VAL A C 1
ATOM 725 O O . VAL A 1 101 ? -5.722 -17.282 -11.108 1.00 95.81 101 VAL A O 1
ATOM 728 N N . ALA A 1 102 ? -5.984 -16.687 -8.961 1.00 94.75 102 ALA A N 1
ATOM 729 C CA . ALA A 1 102 ? -6.919 -15.603 -9.244 1.00 94.75 102 ALA A CA 1
ATOM 730 C C . ALA A 1 102 ? -6.296 -14.537 -10.162 1.00 94.75 102 ALA A C 1
ATOM 732 O O . ALA A 1 102 ? -6.924 -14.125 -11.137 1.00 94.75 102 ALA A O 1
ATOM 733 N N . GLY A 1 103 ? -5.045 -14.143 -9.897 1.00 92.38 103 GLY A N 1
ATOM 734 C CA . GLY A 1 103 ? -4.301 -13.201 -10.732 1.00 92.38 103 GLY A CA 1
ATOM 735 C C . GLY A 1 103 ? -4.051 -13.730 -12.145 1.00 92.38 103 GLY A C 1
ATOM 736 O O . GLY A 1 103 ? -4.306 -13.021 -13.117 1.00 92.38 103 GLY A O 1
ATOM 737 N N . ALA A 1 104 ? -3.627 -14.989 -12.278 1.00 94.56 104 ALA A N 1
ATOM 738 C CA . ALA A 1 104 ? -3.395 -15.625 -13.575 1.00 94.56 104 ALA A CA 1
ATOM 739 C C . ALA A 1 104 ? -4.684 -15.740 -14.404 1.00 94.56 104 ALA A C 1
ATOM 741 O O . ALA A 1 104 ? -4.674 -15.460 -15.602 1.00 94.56 104 ALA A O 1
ATOM 742 N N . VAL A 1 105 ? -5.805 -16.098 -13.769 1.00 97.38 105 VAL A N 1
ATOM 743 C CA . VAL A 1 105 ? -7.119 -16.156 -14.426 1.00 97.38 105 VAL A CA 1
ATOM 744 C C . VAL A 1 105 ? -7.554 -14.769 -14.891 1.00 97.38 105 VAL A C 1
ATOM 746 O O . VAL A 1 105 ? -7.948 -14.617 -16.045 1.00 97.38 105 VAL A O 1
ATOM 749 N N . ALA A 1 106 ? -7.444 -13.747 -14.038 1.00 95.88 106 ALA A N 1
ATOM 750 C CA . ALA A 1 106 ? -7.791 -12.376 -14.405 1.00 95.88 106 ALA A CA 1
ATOM 751 C C . ALA A 1 106 ? -6.934 -11.860 -15.575 1.00 95.88 106 ALA A C 1
ATOM 753 O O . ALA A 1 106 ? -7.473 -11.303 -16.532 1.00 95.88 106 ALA A O 1
ATOM 754 N N . ALA A 1 107 ? -5.621 -12.110 -15.544 1.00 93.88 107 ALA A N 1
ATOM 755 C CA . ALA A 1 107 ? -4.712 -11.765 -16.635 1.00 93.88 107 ALA A CA 1
ATOM 756 C C . ALA A 1 107 ? -5.076 -12.500 -17.935 1.00 93.88 107 ALA A C 1
ATOM 758 O O . ALA A 1 107 ? -5.154 -11.880 -18.993 1.00 93.88 107 ALA A O 1
ATOM 759 N N . GLY A 1 108 ? -5.368 -13.802 -17.856 1.00 96.12 108 GLY A N 1
ATOM 760 C CA . GLY A 1 108 ? -5.791 -14.605 -19.004 1.00 96.12 108 GLY A CA 1
ATOM 761 C C . GLY A 1 108 ? -7.089 -14.101 -19.637 1.00 96.12 108 GLY A C 1
ATOM 762 O O . GLY A 1 108 ? -7.165 -13.975 -20.858 1.00 96.12 108 GLY A O 1
ATOM 763 N N . ILE A 1 109 ? -8.086 -13.742 -18.821 1.00 97.00 109 ILE A N 1
ATOM 764 C CA . ILE A 1 109 ? -9.333 -13.121 -19.294 1.00 97.00 109 ILE A CA 1
ATOM 765 C C . ILE A 1 109 ? -9.038 -11.783 -19.980 1.00 97.00 109 ILE A C 1
ATOM 767 O O . ILE A 1 109 ? -9.551 -11.534 -21.069 1.00 97.00 109 ILE A O 1
ATOM 771 N N . GLY A 1 110 ? -8.187 -10.942 -19.385 1.00 96.31 110 GLY A N 1
ATOM 772 C CA . GLY A 1 110 ? -7.784 -9.665 -19.976 1.00 96.31 110 GLY A CA 1
ATOM 773 C C . GLY A 1 110 ? -7.135 -9.831 -21.352 1.00 96.31 110 GLY A C 1
ATOM 774 O O . GLY A 1 110 ? -7.522 -9.149 -22.299 1.00 96.31 110 GLY A O 1
ATOM 775 N N . LEU A 1 111 ? -6.213 -10.789 -21.491 1.00 95.75 111 LEU A N 1
ATOM 776 C CA . LEU A 1 111 ? -5.568 -11.115 -22.767 1.00 95.75 111 LEU A CA 1
ATOM 777 C C . LEU A 1 111 ? -6.569 -11.659 -23.794 1.00 95.75 111 LEU A C 1
ATOM 779 O O . LEU A 1 111 ? -6.523 -11.270 -24.959 1.00 95.75 111 LEU A O 1
ATOM 783 N N . ALA A 1 112 ? -7.509 -12.510 -23.373 1.00 95.56 112 ALA A N 1
ATOM 784 C CA . ALA A 1 112 ? -8.553 -13.033 -24.252 1.00 95.56 112 ALA A CA 1
ATOM 785 C C . ALA A 1 112 ? -9.478 -11.921 -24.772 1.00 95.56 112 ALA A C 1
ATOM 787 O O . ALA A 1 112 ? -9.775 -11.876 -25.965 1.00 95.56 112 ALA A O 1
ATOM 788 N N . ILE A 1 113 ? -9.889 -10.989 -23.906 1.00 96.62 113 ILE A N 1
ATOM 789 C CA . ILE A 1 113 ? -10.683 -9.819 -24.303 1.00 96.62 113 ILE A CA 1
ATOM 790 C C . ILE A 1 113 ? -9.883 -8.936 -25.265 1.00 96.62 113 ILE A C 1
ATOM 792 O O . ILE A 1 113 ? -10.415 -8.527 -26.295 1.00 96.62 113 ILE A O 1
ATOM 796 N N . ALA A 1 114 ? -8.608 -8.671 -24.971 1.00 96.19 114 ALA A N 1
ATOM 797 C CA . ALA A 1 114 ? -7.745 -7.879 -25.844 1.00 96.19 114 ALA A CA 1
ATOM 798 C C . ALA A 1 114 ? -7.605 -8.509 -27.241 1.00 96.19 114 ALA A C 1
ATOM 800 O O . ALA A 1 114 ? -7.664 -7.794 -28.237 1.00 96.19 114 ALA A O 1
ATOM 801 N N . ALA A 1 115 ? -7.492 -9.836 -27.328 1.00 95.81 115 ALA A N 1
ATOM 802 C CA . ALA A 1 115 ? -7.424 -10.547 -28.601 1.00 95.81 115 ALA A CA 1
ATOM 803 C C . ALA A 1 115 ? -8.759 -10.513 -29.368 1.00 95.81 115 ALA A C 1
ATOM 805 O O . ALA A 1 115 ? -8.788 -10.167 -30.545 1.00 95.81 115 ALA A O 1
ATOM 806 N N . VAL A 1 116 ? -9.875 -10.839 -28.705 1.00 96.69 116 VAL A N 1
ATOM 807 C CA . VAL A 1 116 ? -11.191 -10.985 -29.359 1.00 96.69 116 VAL A CA 1
ATOM 808 C C . VAL A 1 116 ? -11.829 -9.638 -29.697 1.00 96.69 116 VAL A C 1
ATOM 810 O O . VAL A 1 116 ? -12.404 -9.483 -30.770 1.00 96.69 116 VAL A O 1
ATOM 813 N N . VAL A 1 117 ? -11.761 -8.673 -28.778 1.00 97.12 117 VAL A N 1
ATOM 814 C CA . VAL A 1 117 ? -12.424 -7.365 -28.910 1.00 97.12 117 VAL A CA 1
ATOM 815 C C . VAL A 1 117 ? -11.454 -6.307 -29.422 1.00 97.12 117 VAL A C 1
ATOM 817 O O . VAL A 1 117 ? -11.820 -5.489 -30.260 1.00 97.12 117 VAL A O 1
ATOM 820 N N . GLY A 1 118 ? -10.221 -6.314 -28.912 1.00 93.81 118 GLY A N 1
ATOM 821 C CA . GLY A 1 118 ? -9.202 -5.321 -29.257 1.00 93.81 118 GLY A CA 1
ATOM 822 C C . GLY A 1 118 ? -8.408 -5.640 -30.525 1.00 93.81 118 GLY A C 1
ATOM 823 O O . GLY A 1 118 ? -7.650 -4.785 -30.975 1.00 93.81 118 GLY A O 1
ATOM 824 N N . GLY A 1 119 ? -8.554 -6.845 -31.090 1.00 95.19 119 GLY A N 1
ATOM 825 C CA . GLY A 1 119 ? -7.779 -7.290 -32.250 1.00 95.19 119 GLY A CA 1
ATOM 826 C C . GLY A 1 119 ? -6.286 -7.469 -31.958 1.00 95.19 119 GLY A C 1
ATOM 827 O O . GLY A 1 119 ? -5.473 -7.369 -32.872 1.00 95.19 119 GLY A O 1
ATOM 828 N N . ALA A 1 120 ? -5.906 -7.681 -30.693 1.00 94.88 120 ALA A N 1
ATOM 829 C CA . ALA A 1 120 ? -4.515 -7.930 -30.336 1.00 94.88 120 ALA A CA 1
ATOM 830 C C . ALA A 1 120 ? -4.031 -9.261 -30.932 1.00 94.88 120 ALA A C 1
ATOM 832 O O . ALA A 1 120 ? -4.688 -10.295 -30.797 1.00 94.88 120 ALA A O 1
ATOM 833 N N . GLU A 1 121 ? -2.852 -9.239 -31.547 1.00 93.94 121 GLU A N 1
ATOM 834 C CA . GLU A 1 121 ? -2.227 -10.420 -32.136 1.00 93.94 121 GLU A CA 1
ATOM 835 C C . GLU A 1 121 ? -1.069 -10.922 -31.273 1.00 93.94 121 GLU A C 1
ATOM 837 O O . GLU A 1 121 ? -0.307 -10.151 -30.685 1.00 93.94 121 GLU A O 1
ATOM 842 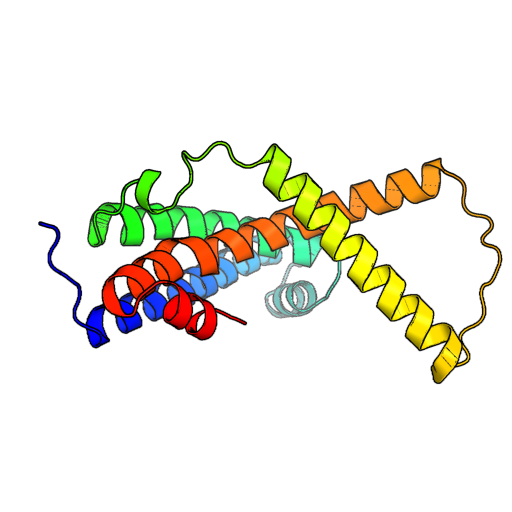N N . TRP A 1 122 ? -0.921 -12.243 -31.215 1.00 90.75 122 TRP A N 1
ATOM 843 C CA . TRP A 1 122 ? 0.205 -12.876 -30.544 1.00 90.75 122 TRP A CA 1
ATOM 844 C C . TRP A 1 122 ? 1.422 -12.854 -31.464 1.00 90.75 122 TRP A C 1
ATOM 846 O O . TRP A 1 122 ? 1.410 -13.464 -32.532 1.00 90.75 122 TRP A O 1
ATOM 856 N N . SER A 1 123 ? 2.492 -12.196 -31.027 1.00 93.31 123 SER A N 1
ATOM 857 C CA . SER A 1 123 ? 3.793 -12.273 -31.688 1.00 93.31 123 SER A CA 1
ATOM 858 C C . SER A 1 123 ? 4.690 -13.284 -30.979 1.00 93.31 123 SER A C 1
ATOM 860 O O . SER A 1 123 ? 4.617 -13.447 -29.759 1.00 93.31 123 SER A O 1
ATOM 862 N N . ARG A 1 124 ? 5.557 -13.962 -31.737 1.00 91.50 124 ARG A N 1
ATOM 863 C CA . ARG A 1 124 ? 6.618 -14.781 -31.142 1.00 91.50 124 ARG A CA 1
ATOM 864 C C . ARG A 1 124 ? 7.692 -13.865 -30.567 1.00 91.50 124 ARG A C 1
ATOM 866 O O . ARG A 1 124 ? 8.241 -13.036 -31.286 1.00 91.50 124 ARG A O 1
ATOM 873 N N . ASP A 1 125 ? 8.003 -14.063 -29.295 1.00 91.06 125 ASP A N 1
ATOM 874 C CA . ASP A 1 125 ? 9.157 -13.451 -28.642 1.00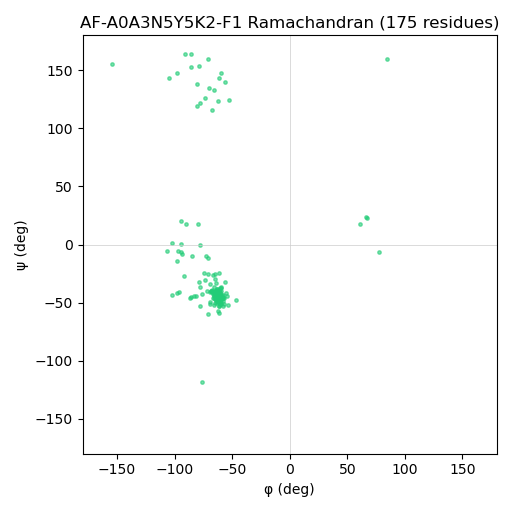 91.06 125 ASP A CA 1
ATOM 875 C C . ASP A 1 125 ? 10.415 -14.314 -28.867 1.00 91.06 125 ASP A C 1
ATOM 877 O O . ASP A 1 125 ? 10.334 -15.528 -29.076 1.00 91.06 125 ASP A O 1
ATOM 881 N N . THR A 1 126 ? 11.581 -13.677 -28.845 1.00 94.06 126 THR A N 1
ATOM 882 C CA . THR A 1 126 ? 12.910 -14.300 -28.872 1.00 94.06 126 THR A CA 1
ATOM 883 C C . THR A 1 126 ? 13.501 -14.507 -27.473 1.00 94.06 126 THR A C 1
ATOM 885 O O . THR A 1 126 ? 14.630 -14.982 -27.361 1.00 94.06 126 THR A O 1
ATOM 888 N N . GLY A 1 127 ? 12.774 -14.132 -26.417 1.00 92.56 127 GLY A N 1
ATOM 889 C CA . GLY A 1 127 ? 13.192 -14.281 -25.025 1.00 92.56 127 GLY A CA 1
ATOM 890 C C . GLY A 1 127 ? 13.432 -15.733 -24.600 1.00 92.56 127 GLY A C 1
ATOM 891 O O . GLY A 1 127 ? 12.730 -16.665 -24.997 1.00 92.56 127 GLY A O 1
ATOM 892 N N . THR A 1 128 ? 14.439 -15.930 -23.755 1.00 95.75 128 THR A N 1
ATOM 893 C CA . THR A 1 128 ? 14.750 -17.220 -23.139 1.00 95.75 128 THR A CA 1
ATOM 894 C C . THR A 1 128 ? 14.027 -17.383 -21.801 1.00 95.75 128 THR A C 1
ATOM 896 O O . THR A 1 128 ? 13.603 -16.415 -21.172 1.00 95.75 128 THR A O 1
ATOM 899 N N . ALA A 1 129 ? 13.943 -18.618 -21.295 1.00 93.75 129 ALA A N 1
ATOM 900 C CA . ALA A 1 129 ? 13.420 -18.872 -19.948 1.00 93.75 129 ALA A CA 1
ATOM 901 C C . ALA A 1 129 ? 14.176 -18.089 -18.851 1.00 93.75 129 ALA A C 1
ATOM 903 O O . ALA A 1 129 ? 13.574 -17.687 -17.856 1.00 93.75 129 ALA A O 1
ATOM 904 N N . GLY A 1 130 ? 15.481 -17.854 -19.043 1.00 95.81 130 GLY A N 1
ATOM 905 C CA . GLY A 1 130 ? 16.303 -17.065 -18.125 1.00 95.81 130 GLY A CA 1
ATOM 906 C C . GLY A 1 130 ? 15.915 -15.587 -18.106 1.00 95.81 130 GLY A C 1
ATOM 907 O O . GLY A 1 130 ? 15.841 -15.001 -17.027 1.00 95.81 130 GLY A O 1
ATOM 908 N N . ASP A 1 131 ? 15.589 -15.016 -19.268 1.00 94.56 131 ASP A N 1
ATOM 909 C CA . ASP A 1 131 ? 15.145 -13.622 -19.378 1.00 94.56 131 ASP A CA 1
ATOM 910 C C . ASP A 1 131 ? 13.833 -13.416 -18.618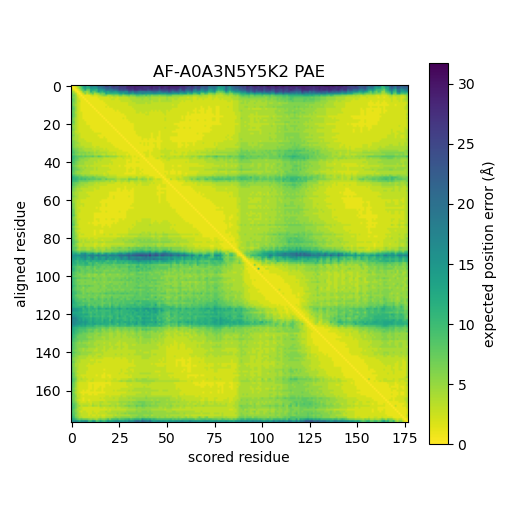 1.00 94.56 131 ASP A C 1
ATOM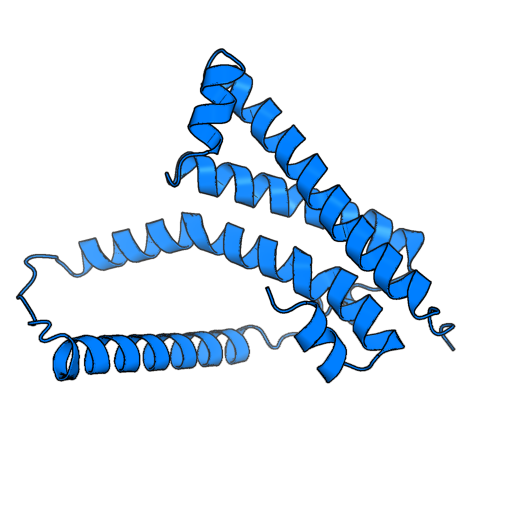 912 O O . ASP A 1 131 ? 13.734 -12.523 -17.777 1.00 94.56 131 ASP A O 1
ATOM 916 N N . TYR A 1 132 ? 12.863 -14.317 -18.807 1.00 93.38 132 TYR A N 1
ATOM 917 C CA . TYR A 1 132 ? 11.599 -14.266 -18.069 1.00 93.38 132 TYR A CA 1
ATOM 918 C C . TYR A 1 132 ? 11.796 -14.433 -16.563 1.00 93.38 132 TYR A C 1
ATOM 920 O O . TYR A 1 132 ? 11.198 -13.691 -15.783 1.00 93.38 132 TYR A O 1
ATOM 928 N N . ALA A 1 133 ? 12.645 -15.370 -16.132 1.00 95.38 133 ALA A N 1
ATOM 929 C CA . ALA A 1 133 ? 12.950 -15.547 -14.716 1.00 95.38 133 ALA A CA 1
ATOM 930 C C . ALA A 1 133 ? 13.593 -14.285 -14.111 1.00 95.38 133 ALA A C 1
ATOM 932 O O . ALA A 1 133 ? 13.218 -13.870 -13.013 1.00 95.38 133 ALA A O 1
ATOM 933 N N . GLY A 1 134 ? 14.507 -13.638 -14.841 1.00 96.06 134 GLY A N 1
ATOM 934 C CA . GLY A 1 134 ? 15.127 -12.373 -14.443 1.00 96.06 134 GLY A CA 1
ATOM 935 C C . GLY A 1 134 ? 14.124 -11.220 -14.355 1.00 96.06 134 GLY A C 1
ATOM 936 O O . GLY A 1 134 ? 14.123 -10.465 -13.377 1.00 96.06 134 GLY A O 1
ATOM 937 N N . THR A 1 135 ? 13.211 -11.109 -15.322 1.00 94.38 135 THR A N 1
ATOM 938 C CA . THR A 1 135 ? 12.129 -10.118 -15.284 1.00 94.38 135 THR A CA 1
ATOM 939 C C . THR A 1 135 ? 11.209 -10.362 -14.095 1.00 94.38 135 THR A C 1
ATOM 941 O O . THR A 1 135 ? 10.996 -9.448 -13.309 1.00 94.38 135 THR A O 1
ATOM 944 N N . VAL A 1 136 ? 10.742 -11.594 -13.877 1.00 93.81 136 VAL A N 1
ATOM 945 C CA . VAL A 1 136 ? 9.895 -11.930 -12.720 1.00 93.81 136 VAL A CA 1
ATOM 946 C C . VAL A 1 136 ? 10.604 -11.596 -11.408 1.00 93.81 136 VAL A C 1
ATOM 948 O O . VAL A 1 136 ? 10.007 -10.963 -10.540 1.00 93.81 136 VAL A O 1
ATOM 951 N N . ALA A 1 137 ? 11.881 -11.956 -11.266 1.00 94.81 137 ALA A N 1
ATOM 952 C CA . ALA A 1 137 ? 12.653 -11.655 -10.064 1.00 94.81 137 ALA A CA 1
ATOM 953 C C . ALA A 1 137 ? 12.781 -10.143 -9.816 1.00 94.81 137 ALA A C 1
ATOM 955 O O . ALA A 1 137 ? 12.563 -9.686 -8.695 1.00 94.81 137 ALA A O 1
ATOM 956 N N . SER A 1 138 ? 13.088 -9.356 -10.851 1.00 94.31 138 SER A N 1
ATOM 957 C CA . SER A 1 138 ? 13.208 -7.897 -10.724 1.00 94.31 138 SER A CA 1
ATOM 958 C C . SER A 1 138 ? 11.861 -7.220 -10.455 1.00 94.31 138 SER A C 1
ATOM 960 O O . SER A 1 138 ? 11.778 -6.349 -9.590 1.00 94.31 138 SER A O 1
ATOM 962 N N . THR A 1 139 ? 10.785 -7.665 -11.106 1.00 93.62 139 THR A N 1
ATOM 963 C CA . THR A 1 139 ? 9.420 -7.204 -10.831 1.00 93.62 139 THR A CA 1
ATOM 964 C C . THR A 1 139 ? 9.010 -7.512 -9.395 1.00 93.62 139 THR A C 1
ATOM 966 O O . THR A 1 139 ? 8.514 -6.625 -8.707 1.00 93.62 139 THR A O 1
ATOM 969 N N . LEU A 1 140 ? 9.258 -8.729 -8.903 1.00 93.81 140 LEU A N 1
ATOM 970 C CA . LEU A 1 140 ? 8.962 -9.093 -7.516 1.00 93.81 140 LEU A CA 1
ATOM 971 C C . LEU A 1 140 ? 9.778 -8.263 -6.528 1.00 93.81 140 LEU A C 1
ATOM 973 O O . LEU A 1 140 ? 9.225 -7.787 -5.543 1.00 93.81 140 LEU A O 1
ATOM 977 N N . LEU A 1 141 ? 11.066 -8.044 -6.793 1.00 94.88 141 LEU A N 1
ATOM 978 C CA . LEU A 1 141 ? 11.924 -7.251 -5.913 1.00 94.88 141 LEU A CA 1
ATOM 979 C C . LEU A 1 141 ? 11.407 -5.816 -5.740 1.00 94.88 141 LEU A C 1
ATOM 981 O O . LEU A 1 141 ? 11.492 -5.262 -4.647 1.00 94.88 141 LEU A O 1
ATOM 985 N N . VAL A 1 142 ? 10.868 -5.226 -6.807 1.00 94.19 142 VAL A N 1
ATOM 986 C CA . VAL A 1 142 ? 10.356 -3.850 -6.799 1.00 94.19 142 VAL A CA 1
ATOM 987 C C . VAL A 1 142 ? 8.928 -3.783 -6.253 1.00 94.19 142 VAL A C 1
ATOM 989 O O . VAL A 1 142 ? 8.629 -2.913 -5.438 1.00 94.19 142 VAL A O 1
ATOM 992 N N . LEU A 1 143 ? 8.046 -4.693 -6.677 1.00 93.88 143 LEU A N 1
ATOM 993 C CA . LEU A 1 143 ? 6.612 -4.613 -6.386 1.00 93.88 143 LEU A CA 1
ATOM 994 C C . LEU A 1 143 ? 6.190 -5.353 -5.117 1.00 93.88 143 LEU A C 1
ATOM 996 O O . LEU A 1 143 ? 5.210 -4.952 -4.499 1.00 93.88 143 LEU A O 1
ATOM 1000 N N . ALA A 1 144 ? 6.896 -6.403 -4.686 1.00 94.25 144 ALA A N 1
ATOM 1001 C CA . ALA A 1 144 ? 6.520 -7.120 -3.466 1.00 94.25 144 ALA A CA 1
ATOM 1002 C C . ALA A 1 144 ? 6.598 -6.232 -2.209 1.00 94.25 144 ALA A C 1
ATOM 1004 O O . ALA A 1 144 ? 5.670 -6.293 -1.401 1.00 94.25 144 ALA A O 1
ATOM 1005 N N . PRO A 1 145 ? 7.619 -5.364 -2.032 1.00 95.62 145 PRO A N 1
ATOM 1006 C CA . PRO A 1 145 ? 7.625 -4.403 -0.933 1.00 95.62 145 PRO A CA 1
ATOM 1007 C C . PRO A 1 145 ? 6.459 -3.414 -1.006 1.00 95.62 145 PRO A C 1
ATOM 1009 O O . PRO A 1 145 ? 5.871 -3.115 0.029 1.00 95.62 145 PRO A O 1
ATOM 1012 N N . ALA A 1 146 ? 6.104 -2.943 -2.207 1.00 94.06 146 ALA A N 1
ATOM 1013 C CA . ALA A 1 146 ? 4.974 -2.037 -2.414 1.00 94.06 146 ALA A CA 1
ATOM 1014 C C . ALA A 1 146 ? 3.652 -2.709 -2.017 1.00 94.06 146 ALA A C 1
ATOM 1016 O O . ALA A 1 146 ? 2.915 -2.192 -1.181 1.00 94.06 146 ALA A O 1
ATOM 1017 N N . ALA A 1 147 ? 3.412 -3.917 -2.533 1.00 93.75 147 ALA A N 1
ATOM 1018 C CA . ALA A 1 147 ? 2.223 -4.704 -2.233 1.00 93.75 147 ALA A CA 1
ATOM 1019 C C . ALA A 1 147 ? 2.115 -5.037 -0.736 1.00 93.75 147 ALA A C 1
ATOM 1021 O O . ALA A 1 147 ? 1.037 -4.942 -0.154 1.00 93.75 147 ALA A O 1
ATOM 1022 N N . LEU A 1 148 ? 3.231 -5.382 -0.081 1.00 94.19 148 LEU A N 1
ATOM 1023 C CA . LEU A 1 148 ? 3.255 -5.603 1.367 1.00 94.19 148 LEU A CA 1
ATOM 1024 C C . LEU A 1 148 ? 2.952 -4.314 2.142 1.00 94.19 148 LEU A C 1
ATOM 1026 O O . LEU A 1 148 ? 2.247 -4.351 3.148 1.00 94.19 148 LEU A O 1
ATOM 1030 N N . ALA A 1 149 ? 3.483 -3.180 1.693 1.00 94.81 149 ALA A N 1
ATOM 1031 C CA . ALA A 1 149 ? 3.250 -1.896 2.334 1.00 94.81 149 ALA A CA 1
ATOM 1032 C C . ALA A 1 149 ? 1.775 -1.486 2.247 1.00 94.81 149 ALA A C 1
ATOM 1034 O O . ALA A 1 149 ? 1.207 -1.067 3.253 1.00 94.81 149 ALA A O 1
ATOM 1035 N N . GLU A 1 150 ? 1.142 -1.665 1.087 1.00 94.88 150 GLU A N 1
ATOM 1036 C CA . GLU A 1 150 ? -0.294 -1.439 0.892 1.00 94.88 150 GLU A CA 1
ATOM 1037 C C . GLU A 1 150 ? -1.144 -2.387 1.746 1.00 94.88 150 GLU A C 1
ATOM 1039 O O . GLU A 1 150 ? -2.074 -1.942 2.424 1.00 94.88 150 GLU A O 1
ATOM 1044 N N . GLU A 1 151 ? -0.793 -3.677 1.784 1.00 93.81 151 GLU A N 1
ATOM 1045 C CA . GLU A 1 151 ? -1.450 -4.672 2.638 1.00 93.81 151 GLU A CA 1
ATOM 1046 C C . GLU A 1 151 ? -1.461 -4.211 4.099 1.00 93.81 151 GLU A C 1
ATOM 1048 O O . GLU A 1 151 ? -2.512 -4.143 4.736 1.00 93.81 151 GLU A O 1
ATOM 1053 N N . VAL A 1 152 ? -0.298 -3.838 4.634 1.00 94.38 152 VAL A N 1
ATOM 1054 C CA . VAL A 1 152 ? -0.166 -3.385 6.023 1.00 94.38 152 VAL A CA 1
ATOM 1055 C C . VAL A 1 152 ? -0.886 -2.052 6.246 1.00 94.38 152 VAL A C 1
ATOM 1057 O O . VAL A 1 152 ? -1.543 -1.876 7.277 1.00 94.38 152 VAL A O 1
ATOM 1060 N N . LEU A 1 153 ? -0.791 -1.121 5.292 1.00 96.19 153 LEU A N 1
ATOM 1061 C CA . LEU A 1 153 ? -1.401 0.203 5.377 1.00 96.19 153 LEU A CA 1
ATOM 1062 C C . LEU A 1 153 ? -2.926 0.118 5.478 1.00 96.19 153 LEU A C 1
ATOM 1064 O O . LEU A 1 153 ? -3.506 0.750 6.359 1.00 96.19 153 LEU A O 1
ATOM 1068 N N . PHE A 1 154 ? -3.572 -0.672 4.620 1.00 95.00 154 PHE A N 1
ATOM 1069 C CA . PHE A 1 154 ? -5.034 -0.712 4.529 1.00 95.00 154 PHE A CA 1
ATOM 1070 C C . PHE A 1 154 ? -5.659 -1.842 5.345 1.00 95.00 154 PHE A C 1
ATOM 1072 O O . PHE A 1 154 ? -6.673 -1.634 6.018 1.00 95.00 154 PHE A O 1
ATOM 1079 N N . ARG A 1 155 ? -5.058 -3.037 5.331 1.00 93.19 155 ARG A N 1
ATOM 1080 C CA . ARG A 1 155 ? -5.612 -4.237 5.983 1.00 93.19 155 ARG A CA 1
ATOM 1081 C C . ARG A 1 155 ? -5.084 -4.459 7.401 1.00 93.19 155 ARG A C 1
ATOM 1083 O O . ARG A 1 155 ? -5.622 -5.308 8.109 1.00 93.19 155 ARG A O 1
ATOM 1090 N N . GLY A 1 156 ? -4.110 -3.660 7.841 1.00 94.81 156 GLY A N 1
ATOM 1091 C CA . GLY A 1 156 ? -3.654 -3.593 9.228 1.00 94.81 156 GLY A CA 1
ATOM 1092 C C . GLY A 1 156 ? -4.615 -2.811 10.130 1.00 94.81 156 GLY A C 1
ATOM 1093 O O . GLY A 1 156 ? -5.769 -3.190 10.341 1.00 94.81 156 GLY A O 1
ATOM 1094 N N . VAL A 1 157 ? -4.134 -1.705 10.706 1.00 96.44 157 VAL A N 1
ATOM 1095 C CA . VAL A 1 157 ? -4.882 -0.930 11.713 1.00 96.44 157 VAL A CA 1
ATOM 1096 C C . VAL A 1 157 ? -6.236 -0.406 11.197 1.00 96.44 157 VAL A C 1
ATOM 1098 O O . VAL A 1 157 ? -7.220 -0.578 11.928 1.00 96.44 157 VAL A O 1
ATOM 1101 N N . PRO A 1 158 ? -6.354 0.184 9.987 1.00 96.81 158 PRO A N 1
ATOM 1102 C CA . PRO A 1 158 ? -7.628 0.731 9.511 1.00 96.81 158 PRO A CA 1
ATOM 1103 C C . PRO A 1 158 ? -8.733 -0.321 9.390 1.00 96.81 158 PRO A C 1
ATOM 1105 O O . PRO A 1 158 ? -9.788 -0.178 10.012 1.00 96.81 158 PRO A O 1
ATOM 1108 N N . LEU A 1 159 ? -8.481 -1.423 8.672 1.00 95.88 159 LEU A N 1
ATOM 1109 C CA . LEU A 1 159 ? -9.468 -2.490 8.496 1.00 95.88 159 LEU A CA 1
ATOM 1110 C C . LEU A 1 159 ? -9.914 -3.083 9.835 1.00 95.88 159 LEU A C 1
ATOM 1112 O O . LEU A 1 159 ? -11.112 -3.249 10.055 1.00 95.88 159 LEU A O 1
ATOM 1116 N N . VAL A 1 160 ? -8.981 -3.390 10.742 1.00 95.44 160 VAL A N 1
ATOM 1117 C CA . VAL A 1 160 ? -9.314 -3.982 12.050 1.00 95.44 160 VAL A CA 1
ATOM 1118 C C . VAL A 1 160 ? -10.161 -3.024 12.885 1.00 95.44 160 VAL A C 1
ATOM 1120 O O . VAL A 1 160 ? -11.151 -3.438 13.495 1.00 95.44 160 VAL A O 1
ATOM 1123 N N . THR A 1 161 ? -9.808 -1.739 12.890 1.00 95.38 161 THR A N 1
ATOM 1124 C CA . THR A 1 161 ? -10.526 -0.719 13.661 1.00 95.38 161 THR A CA 1
ATOM 1125 C C . THR A 1 161 ? -11.942 -0.516 13.119 1.00 95.38 161 THR A C 1
ATOM 1127 O O . THR A 1 161 ? -12.900 -0.534 13.891 1.00 95.38 161 THR A O 1
ATOM 1130 N N . LEU A 1 162 ? -12.103 -0.409 11.798 1.00 96.00 162 LEU A N 1
ATOM 1131 C CA . LEU A 1 162 ? -13.411 -0.264 11.153 1.00 96.00 162 LEU A CA 1
ATOM 1132 C C . LEU A 1 162 ? -14.263 -1.529 11.286 1.00 96.00 162 LEU A C 1
ATOM 1134 O O . LEU A 1 162 ? -15.453 -1.435 11.586 1.00 96.00 162 LEU A O 1
ATOM 1138 N N . ALA A 1 163 ? -13.674 -2.716 11.131 1.00 95.44 163 ALA A N 1
ATOM 1139 C CA . ALA A 1 163 ? -14.399 -3.982 11.214 1.00 95.44 163 ALA A CA 1
ATOM 1140 C C . ALA A 1 163 ? -14.983 -4.233 12.608 1.00 95.44 163 ALA A C 1
ATOM 1142 O O . ALA A 1 163 ? -16.071 -4.801 12.718 1.00 95.44 163 ALA A O 1
ATOM 1143 N N . ARG A 1 164 ? -14.304 -3.779 13.670 1.00 94.25 164 ARG A N 1
ATOM 1144 C CA . ARG A 1 164 ? -14.812 -3.855 15.051 1.00 94.25 164 ARG A CA 1
ATOM 1145 C C . ARG A 1 164 ? -16.061 -2.997 15.280 1.00 94.25 164 ARG A C 1
ATOM 1147 O O . ARG A 1 164 ? -16.844 -3.324 16.171 1.00 94.25 164 ARG A O 1
ATOM 1154 N N . THR A 1 165 ? -16.257 -1.940 14.492 1.00 95.00 165 THR A N 1
ATOM 1155 C CA . THR A 1 165 ? -17.386 -1.010 14.646 1.00 95.00 165 THR A CA 1
ATOM 1156 C C . THR A 1 165 ? -18.504 -1.248 13.630 1.00 95.00 165 THR A C 1
ATOM 1158 O O . THR A 1 165 ? -19.669 -1.269 14.017 1.00 95.00 165 THR A O 1
ATOM 1161 N N . PHE A 1 166 ? -18.175 -1.469 12.355 1.00 94.94 166 PHE A N 1
ATOM 1162 C CA . PHE A 1 166 ? -19.144 -1.576 11.253 1.00 94.94 166 PHE A CA 1
ATOM 1163 C C . PHE A 1 166 ? -19.343 -3.002 10.721 1.00 94.94 166 PHE A C 1
ATOM 1165 O O . PHE A 1 166 ? -20.195 -3.226 9.862 1.00 94.94 166 PHE A O 1
ATOM 1172 N N . GLY A 1 167 ? -18.562 -3.970 11.208 1.00 94.25 167 GLY A N 1
ATOM 1173 C CA . GLY A 1 167 ? -18.497 -5.318 10.645 1.00 94.25 167 GLY A CA 1
ATOM 1174 C C . GLY A 1 167 ? -17.520 -5.427 9.468 1.00 94.25 167 GLY A C 1
ATOM 1175 O O . GLY A 1 167 ? -17.136 -4.438 8.844 1.00 94.25 167 GLY A O 1
ATOM 1176 N N . ARG A 1 168 ? -17.089 -6.660 9.167 1.00 92.69 168 ARG A N 1
ATOM 1177 C CA . ARG A 1 168 ? -16.005 -6.930 8.200 1.00 92.69 168 ARG A CA 1
ATOM 1178 C C . ARG A 1 168 ? -16.353 -6.523 6.767 1.00 92.69 168 ARG A C 1
ATOM 1180 O O . ARG A 1 168 ? -15.502 -5.951 6.104 1.00 92.69 168 ARG A O 1
ATOM 1187 N N . GLY A 1 169 ? -17.575 -6.796 6.305 1.00 93.94 169 GLY A N 1
ATOM 1188 C CA . GLY A 1 169 ? -17.990 -6.484 4.931 1.00 93.94 169 GLY A CA 1
ATOM 1189 C C . GLY A 1 169 ? -17.937 -4.984 4.640 1.00 93.94 169 GLY A C 1
ATOM 1190 O O . GLY A 1 169 ? -17.239 -4.557 3.726 1.00 93.94 169 GLY A O 1
ATOM 1191 N N . THR A 1 170 ? -18.589 -4.181 5.484 1.00 94.00 170 THR A N 1
ATOM 1192 C CA . THR A 1 170 ? -18.562 -2.715 5.384 1.00 94.00 170 THR A CA 1
ATOM 1193 C C . THR A 1 170 ? -17.143 -2.171 5.487 1.00 94.00 170 THR A C 1
ATOM 1195 O O . THR A 1 170 ? -16.759 -1.311 4.705 1.00 94.00 170 THR A O 1
ATOM 1198 N N . ALA A 1 171 ? -16.336 -2.693 6.415 1.00 94.06 171 ALA A N 1
ATOM 1199 C CA . ALA A 1 171 ? -14.954 -2.259 6.566 1.00 94.06 171 ALA A CA 1
ATOM 1200 C C . ALA A 1 171 ? -14.113 -2.527 5.310 1.00 94.06 171 ALA A 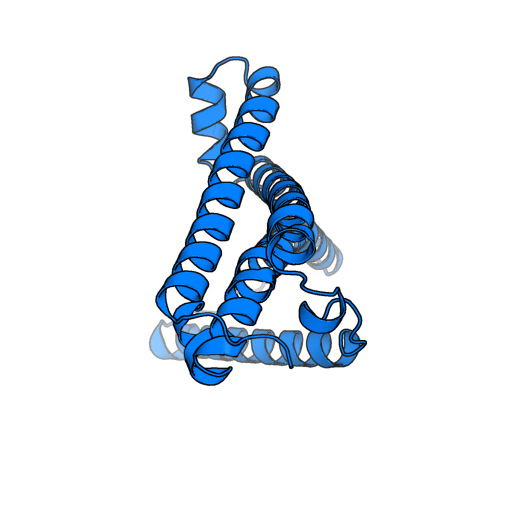C 1
ATOM 1202 O O . ALA A 1 171 ? -13.351 -1.650 4.929 1.00 94.06 171 ALA A O 1
ATOM 1203 N N . ILE A 1 172 ? -14.286 -3.678 4.643 1.00 93.19 172 ILE A N 1
ATOM 1204 C CA . ILE A 1 172 ? -13.609 -3.982 3.370 1.00 93.19 172 ILE A CA 1
ATOM 1205 C C . ILE A 1 172 ? -13.983 -2.955 2.300 1.00 93.19 172 ILE A C 1
ATOM 1207 O O . ILE A 1 172 ? -13.094 -2.458 1.622 1.00 93.19 172 ILE A O 1
ATOM 1211 N N . VAL A 1 173 ? -15.267 -2.607 2.174 1.00 93.19 173 VAL A N 1
ATOM 1212 C CA . VAL A 1 173 ? -15.719 -1.596 1.202 1.00 93.19 173 VAL A CA 1
ATOM 1213 C C . VAL A 1 173 ? -15.126 -0.220 1.514 1.00 93.19 173 VAL A C 1
ATOM 1215 O O . VAL A 1 173 ? -14.710 0.482 0.605 1.00 93.19 173 VAL A O 1
ATOM 1218 N N . LEU A 1 174 ? -15.050 0.158 2.793 1.00 91.06 174 LEU A N 1
ATOM 1219 C CA . LEU A 1 174 ? -14.518 1.460 3.211 1.00 91.06 174 LEU A CA 1
ATOM 1220 C C . LEU A 1 174 ? -13.001 1.602 3.027 1.00 91.06 174 LEU A C 1
ATOM 1222 O O . LEU A 1 174 ? -12.523 2.728 2.922 1.00 91.06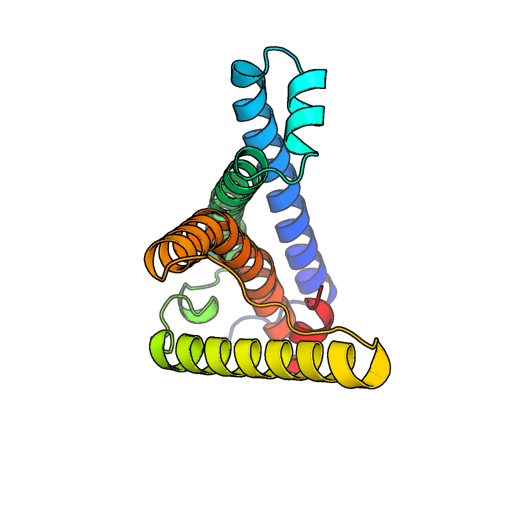 174 LEU A O 1
ATOM 1226 N N . VAL A 1 175 ? -12.249 0.497 3.032 1.00 90.88 175 VAL A N 1
ATOM 1227 C CA . VAL A 1 175 ? -10.791 0.505 2.803 1.00 90.88 175 VAL A CA 1
ATOM 1228 C C . VAL A 1 175 ? -10.402 0.052 1.399 1.00 90.88 175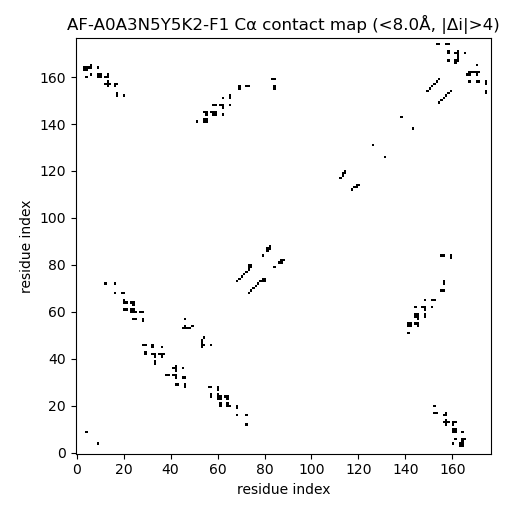 VAL A C 1
ATOM 1230 O O . VAL A 1 175 ? -9.212 -0.041 1.112 1.00 90.88 175 VAL A O 1
ATOM 1233 N N . ALA A 1 176 ? -11.373 -0.274 0.545 1.00 83.44 176 ALA A N 1
ATOM 1234 C CA . ALA A 1 176 ? -11.107 -0.564 -0.852 1.00 83.44 176 ALA A CA 1
ATOM 1235 C C . ALA A 1 176 ? -10.656 0.737 -1.530 1.00 83.44 176 ALA A C 1
ATOM 1237 O O . ALA A 1 176 ? -11.414 1.707 -1.579 1.00 83.44 176 ALA A O 1
ATOM 1238 N N . VAL A 1 177 ? -9.408 0.742 -1.994 1.00 59.44 177 VAL A N 1
ATOM 1239 C CA . VAL A 1 177 ? -8.789 1.799 -2.801 1.00 59.44 177 VAL A CA 1
ATOM 1240 C C . VAL A 1 177 ? -8.589 1.260 -4.206 1.00 59.44 177 VAL A C 1
ATOM 1242 O O . VAL A 1 177 ? -8.218 0.066 -4.310 1.00 59.44 177 VAL A O 1
#

Mean predicted aligned error: 4.86 Å

Radius of gyration: 20.08 Å; Cα contacts (8 Å, |Δi|>4): 151; chains: 1; bounding box: 41×41×59 Å

Sequence (177 aa):
MADRFSPAKAIGWSIAFVVLVLVLTGLIAFGLALPVTGSAAAASGWLGGSGPGPVLLQSLAMLLSTALFTWLIGMRVLGLSLGDLRYRESHAVPGFGLGLVAGAVAAGIGLAIAAVVGGAEWSRDTGTAGDYAGTVASTLLVLAPAALAEEVLFRGVPLVTLARTFGRGTAIVLVAV

pLDDT: mean 93.39, std 7.68, range [44.91, 98.62]

Secondary structure (DSSP, 8-state):
-PPPPPHHHHHHHHHHHHHHHHHHHHHHHHHHHHHHHSSHHHHHHHHTS-SHHHHHHHHHHHHHHHHHHIIIIIIIIS---TTTTTTT--THHHHHHHHHHHHHHHHHHHHHHHHHTT---PPPP---HHHHHHHHHHHHHHHHHHHHHHHHHHHTHHHHHHHHHH-HHHHHHHH--

Foldseek 3Di:
DQDQDDPVRLVVLLVVLLVQLLVQLCVQQQVVQCVVQVDSVSSVVVLPDPDLVNLQSSLVSLVVSLVVSCCPSVCPVRVHDCVLQVVPPPCVVVVVVVVVVVVVVVVVVVVVCCVPVVVDDDDDDPDDPVNVVVVVVSCCSRCVSVVVSLCSSQSGSSQSSNCSHPNNVVSCVVSPD

Solvent-accessible surface area (backbone atoms only — not comparable to full-atom values): 9515 Å² total; per-residue (Å²): 134,81,81,70,56,53,67,68,57,27,52,49,52,30,51,50,50,51,53,52,26,52,52,47,14,51,53,50,33,48,62,62,33,26,80,76,52,73,34,70,68,49,20,53,56,50,56,72,39,91,47,65,66,36,45,36,46,44,17,51,27,32,40,55,25,38,52,53,47,42,48,49,49,28,35,66,71,67,63,45,48,58,64,71,55,50,76,71,63,84,59,58,65,66,50,50,54,52,50,51,51,53,51,52,51,52,50,52,51,51,53,50,47,37,34,75,75,66,66,52,76,91,76,90,77,90,77,49,75,65,54,54,51,51,49,52,52,52,50,44,67,36,45,48,48,36,53,51,28,51,45,49,54,41,61,22,56,32,30,47,44,29,22,69,57,66,35,60,69,56,18,51,62,74,58,62,125